Protein AF-L7WH67-F1 (afdb_monomer_lite)

pLDDT: mean 82.99, std 12.84, range [28.19, 93.88]

Foldseek 3Di:
DDDDDDDDFDWDWDADPVVRDIDTHGDPFDWAEEPVVLVVCVVVCPDVPWDDDPQWTCDPNDITHYGYPVNVVVRVVVCCVVVVVVPPPPPVPPVDDLVRLLVLLLVQCDPPHPLVLDPVCVVQQQPWDDPDVVDIDGSVLVSLLQNLQVSLVSPDPDLVSSQVSVCVSVVHHDDPSSSVSSVCNNVVVPVD

Sequence (192 aa):
MILIVNEPKRVFVVIDIGTNKKSEFKCKLKGEITENRAKEIIDSKFDDNAKIKDGKLYFNNKKFKIITNADIDKAVISLIKKEKLGETKTTEVKIPSQNELKRIILSETKEGGKLDYFTEIKGKEYDGIQIKPGVFSTKLGVALYKWGRAAFDIGVNTLEDSYKIFGDFKGRELNQREKEYIKLGFNKELEK

Organism: Nonlabens dokdonensis (strain DSM 17205 / KCTC 12402 / DSW-6) (NCBI:txid592029)

Structure (mmCIF, N/CA/C/O backbone):
data_AF-L7WH67-F1
#
_entry.id   AF-L7WH67-F1
#
loop_
_atom_site.group_PDB
_atom_site.id
_atom_site.type_symbol
_atom_site.label_atom_id
_atom_site.label_alt_id
_atom_site.label_comp_id
_atom_site.label_asym_id
_atom_site.label_entity_id
_atom_site.label_seq_id
_atom_site.pdbx_PDB_ins_code
_atom_site.Cartn_x
_atom_site.Cartn_y
_atom_site.Cartn_z
_atom_site.occupancy
_atom_site.B_iso_or_equiv
_atom_site.auth_seq_id
_atom_site.auth_comp_id
_atom_site.auth_asym_id
_atom_site.auth_atom_id
_atom_site.pdbx_PDB_model_num
ATOM 1 N N . MET A 1 1 ? -7.852 -20.260 54.114 1.00 38.03 1 MET A N 1
ATOM 2 C CA . MET A 1 1 ? -8.757 -20.424 52.955 1.00 38.03 1 MET A CA 1
ATOM 3 C C . MET A 1 1 ? -8.388 -19.369 51.923 1.00 38.03 1 MET A C 1
ATOM 5 O O . MET A 1 1 ? -8.488 -18.193 52.238 1.00 38.03 1 MET A O 1
ATOM 9 N N . ILE A 1 2 ? -7.881 -19.767 50.753 1.00 32.66 2 ILE A N 1
ATOM 10 C CA . ILE A 1 2 ? -7.525 -18.841 49.665 1.00 32.66 2 ILE A CA 1
ATOM 11 C C . ILE A 1 2 ? -8.673 -18.882 48.656 1.00 32.66 2 ILE A C 1
ATOM 13 O O . ILE A 1 2 ? -8.906 -19.910 48.027 1.00 32.66 2 ILE A O 1
ATOM 17 N N . LEU A 1 3 ? -9.419 -17.785 48.546 1.00 28.19 3 LEU A N 1
ATOM 18 C CA . LEU A 1 3 ? -10.473 -17.612 47.548 1.00 28.19 3 LEU A CA 1
ATOM 19 C C . LEU A 1 3 ? -9.844 -17.037 46.277 1.00 28.19 3 LEU A C 1
ATOM 21 O O . LEU A 1 3 ? -9.455 -15.872 46.244 1.00 28.19 3 LEU A O 1
ATOM 25 N N . ILE A 1 4 ? -9.733 -17.860 45.235 1.00 38.75 4 ILE A N 1
ATOM 26 C CA . ILE A 1 4 ? -9.369 -17.394 43.894 1.00 38.75 4 ILE A CA 1
ATOM 27 C C . ILE A 1 4 ? -10.646 -16.861 43.245 1.00 38.75 4 ILE A C 1
ATOM 29 O O . ILE A 1 4 ? -11.501 -17.628 42.805 1.00 38.75 4 ILE A O 1
ATOM 33 N N . VAL A 1 5 ? -10.793 -15.539 43.214 1.00 46.78 5 VAL A N 1
ATOM 34 C CA . VAL A 1 5 ? -11.882 -14.872 42.493 1.00 46.78 5 VAL A CA 1
ATOM 35 C C . VAL A 1 5 ? -11.415 -14.638 41.057 1.00 46.78 5 VAL A C 1
ATOM 37 O O . VAL A 1 5 ? -10.575 -13.779 40.804 1.00 46.78 5 VAL A O 1
ATOM 40 N N . ASN A 1 6 ? -11.934 -15.422 40.110 1.00 55.06 6 ASN A N 1
ATOM 41 C CA . ASN A 1 6 ? -11.680 -15.204 38.687 1.00 55.06 6 ASN A CA 1
ATOM 42 C C . ASN A 1 6 ? -12.554 -14.050 38.184 1.00 55.06 6 ASN A C 1
ATOM 44 O O . ASN A 1 6 ? -13.753 -14.219 37.967 1.00 55.06 6 ASN A O 1
ATOM 48 N N . GLU A 1 7 ? -11.957 -12.878 37.980 1.00 62.19 7 GLU A N 1
ATOM 49 C CA . GLU A 1 7 ? -12.633 -11.789 37.276 1.00 62.19 7 GLU A CA 1
ATOM 50 C C . GLU A 1 7 ? -12.883 -12.168 35.802 1.00 62.19 7 GLU A C 1
ATOM 52 O O . GLU A 1 7 ? -12.024 -12.793 35.165 1.00 62.19 7 GLU A O 1
ATOM 57 N N . PRO A 1 8 ? -14.030 -11.781 35.216 1.00 68.94 8 PRO A N 1
ATOM 58 C CA . PRO A 1 8 ? -14.309 -12.049 33.813 1.00 68.94 8 PRO A CA 1
ATOM 59 C C . PRO A 1 8 ? -13.281 -11.347 32.915 1.00 68.94 8 PRO A C 1
ATOM 61 O O . PRO A 1 8 ? -13.109 -10.122 32.952 1.00 68.94 8 PRO A O 1
ATOM 64 N N . LYS A 1 9 ? -12.602 -12.131 32.068 1.00 75.69 9 LYS A N 1
ATOM 65 C CA . LYS A 1 9 ? -11.701 -11.599 31.040 1.00 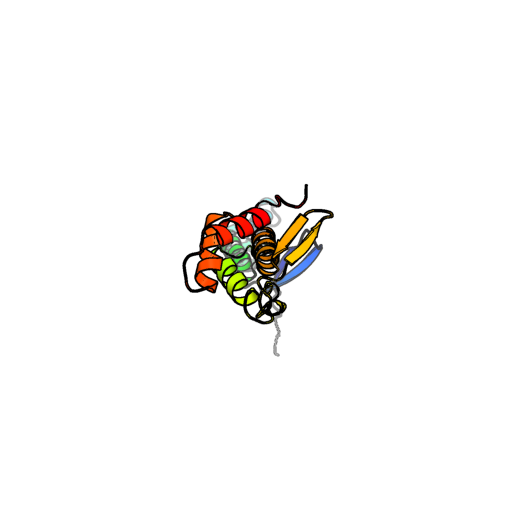75.69 9 LYS A CA 1
ATOM 66 C C . LYS A 1 9 ? -12.521 -10.861 29.986 1.00 75.69 9 LYS A C 1
ATOM 68 O O . LYS A 1 9 ? -13.478 -11.400 29.441 1.00 75.69 9 LYS A O 1
ATOM 73 N N . ARG A 1 10 ? -12.114 -9.631 29.678 1.00 77.88 10 ARG A N 1
ATOM 74 C CA . ARG A 1 10 ? -12.716 -8.806 28.627 1.00 77.88 10 ARG A CA 1
ATOM 75 C C . ARG A 1 10 ? -11.766 -8.685 27.450 1.00 77.88 10 ARG A C 1
ATOM 77 O O . ARG A 1 10 ? -10.587 -8.367 27.623 1.00 77.88 10 ARG A O 1
ATOM 84 N N . VAL A 1 11 ? -12.302 -8.892 26.258 1.00 86.81 11 VAL A N 1
ATOM 85 C CA . VAL A 1 11 ? -11.577 -8.769 24.995 1.00 86.81 11 VAL A CA 1
ATOM 86 C C . VAL A 1 11 ? -12.382 -7.924 24.017 1.00 86.81 11 VAL A C 1
ATOM 88 O O . VAL A 1 11 ? -13.609 -7.889 24.076 1.00 86.81 11 VAL A O 1
ATOM 91 N N . PHE A 1 12 ? -11.683 -7.225 23.133 1.00 85.25 12 PHE A N 1
ATOM 92 C CA . PHE A 1 12 ? -12.259 -6.721 21.899 1.00 85.25 12 PHE A CA 1
ATOM 93 C C . PHE A 1 12 ? -12.203 -7.841 20.872 1.00 85.25 12 PHE A C 1
ATOM 95 O O . PHE A 1 12 ? -11.124 -8.364 20.594 1.00 85.25 12 PHE A O 1
ATOM 102 N N . VAL A 1 13 ? -13.356 -8.196 20.320 1.00 84.88 13 VAL A N 1
ATOM 103 C CA . VAL A 1 13 ? -13.438 -9.121 19.193 1.00 84.88 13 VAL A CA 1
ATOM 104 C C . VAL A 1 13 ? -13.511 -8.293 17.924 1.00 84.88 13 VAL A C 1
ATOM 106 O O . VAL A 1 13 ? -14.433 -7.501 17.746 1.00 84.88 13 VAL A O 1
ATOM 109 N N . VAL A 1 14 ? -12.525 -8.473 17.056 1.00 83.38 14 VAL A N 1
ATOM 110 C CA . VAL A 1 14 ? -12.487 -7.868 15.728 1.00 83.38 14 VAL A CA 1
ATOM 111 C C . VAL A 1 14 ? -12.795 -8.959 14.719 1.00 83.38 14 VAL A C 1
ATOM 113 O O . VAL A 1 14 ? -12.221 -10.047 14.780 1.00 83.38 14 VAL A O 1
ATOM 116 N N . ILE A 1 15 ? -13.716 -8.664 13.808 1.00 78.50 15 ILE A N 1
ATOM 117 C CA . ILE A 1 15 ? -14.107 -9.561 12.726 1.00 78.50 15 ILE A CA 1
ATOM 118 C C . ILE A 1 15 ? -13.697 -8.893 11.421 1.00 78.50 15 ILE A C 1
ATOM 120 O O . ILE A 1 15 ? -14.163 -7.798 11.110 1.00 78.50 15 ILE A O 1
ATOM 124 N N . ASP A 1 16 ? -12.823 -9.552 10.671 1.00 74.88 16 ASP A N 1
ATOM 125 C CA . ASP A 1 16 ? -12.558 -9.189 9.285 1.00 74.88 16 ASP A CA 1
ATOM 126 C C . ASP A 1 16 ? -13.749 -9.651 8.441 1.00 74.88 16 ASP A C 1
ATOM 128 O O . ASP A 1 16 ? -14.010 -10.847 8.334 1.00 74.88 16 ASP A O 1
ATOM 132 N N . ILE A 1 17 ? -14.489 -8.709 7.859 1.00 73.38 17 ILE A N 1
ATOM 133 C CA . ILE A 1 17 ? -15.699 -9.002 7.080 1.00 73.38 17 ILE A CA 1
ATOM 134 C C . ILE A 1 17 ? -15.361 -9.751 5.781 1.00 73.38 17 ILE A C 1
ATOM 136 O 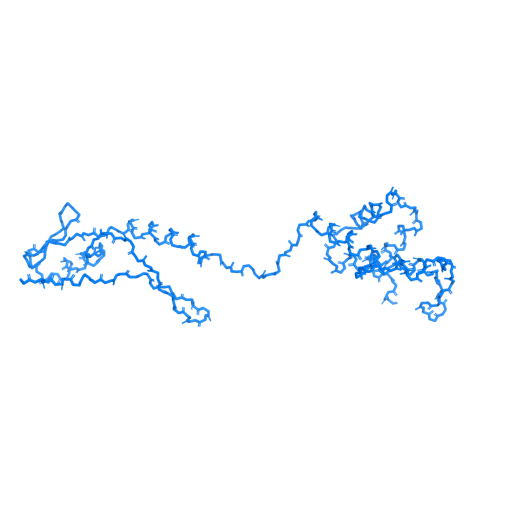O . ILE A 1 17 ? -16.140 -10.595 5.346 1.00 73.38 17 ILE A O 1
ATOM 140 N N . GLY A 1 18 ? -14.202 -9.481 5.171 1.00 73.50 18 GLY A N 1
ATOM 141 C CA . GLY A 1 18 ? -13.801 -10.092 3.903 1.00 73.50 18 GLY A CA 1
ATOM 142 C C . GLY A 1 18 ? -13.346 -11.541 4.059 1.00 73.50 18 GLY A C 1
ATOM 143 O O . GLY A 1 18 ? -13.598 -12.366 3.185 1.00 73.50 18 GLY A O 1
ATOM 144 N N . THR A 1 19 ? -12.697 -11.869 5.179 1.00 79.44 19 THR A N 1
ATOM 145 C CA . THR A 1 19 ? -12.175 -13.225 5.435 1.00 79.44 19 THR A CA 1
ATOM 146 C C . THR A 1 19 ? -12.956 -14.007 6.490 1.00 79.44 19 THR A C 1
ATOM 148 O O . THR A 1 19 ? -12.684 -15.188 6.706 1.00 79.44 19 THR A O 1
ATOM 151 N N . ASN A 1 20 ? -13.905 -13.358 7.170 1.00 75.62 20 ASN A N 1
ATOM 152 C CA . ASN A 1 20 ? -14.629 -13.852 8.345 1.00 75.62 20 ASN A CA 1
ATOM 153 C C . ASN A 1 20 ? -13.712 -14.312 9.501 1.00 75.62 20 ASN A C 1
ATOM 155 O O . ASN A 1 20 ? -14.127 -15.054 10.398 1.00 75.62 20 ASN A O 1
ATOM 159 N N . LYS A 1 21 ? -12.439 -13.894 9.490 1.00 77.56 21 LYS A N 1
ATOM 160 C CA . LYS A 1 21 ? -11.481 -14.221 10.547 1.00 77.56 21 LYS A CA 1
ATOM 161 C C . LYS A 1 21 ? -11.757 -13.378 11.782 1.00 77.56 21 LYS A C 1
ATOM 163 O O . LYS A 1 21 ? -11.983 -12.172 11.700 1.00 77.56 21 LYS A O 1
ATOM 168 N N . LYS A 1 22 ? -11.686 -14.028 12.942 1.00 84.31 22 LYS A N 1
ATOM 169 C CA . LYS A 1 22 ? -11.853 -13.397 14.251 1.00 84.31 22 LYS A CA 1
ATOM 170 C C . LYS A 1 22 ? -10.495 -13.208 14.905 1.00 84.31 22 LYS A C 1
ATOM 172 O O . LYS A 1 22 ? -9.645 -14.091 14.848 1.00 84.31 22 LYS A O 1
ATOM 177 N N . SER A 1 23 ? -10.295 -12.054 15.519 1.00 86.31 23 SER A N 1
ATOM 178 C CA . SER A 1 23 ? -9.115 -11.743 16.321 1.00 86.31 23 SER A CA 1
ATOM 179 C C . SER A 1 23 ? -9.553 -11.168 17.656 1.00 86.31 23 SER A C 1
ATOM 181 O O . SER A 1 23 ? -10.486 -10.367 17.723 1.00 86.31 23 SER A O 1
ATOM 183 N N . GLU A 1 24 ? -8.883 -11.591 18.720 1.00 88.81 24 GLU A N 1
ATOM 184 C CA . GLU A 1 24 ? -9.178 -11.155 20.079 1.00 88.81 24 GLU A CA 1
ATOM 185 C C . GLU A 1 24 ? -8.052 -10.276 20.604 1.00 88.81 24 GLU A C 1
ATOM 187 O O . GLU A 1 24 ? -6.885 -10.668 20.626 1.00 88.81 24 GLU A O 1
ATOM 192 N N . PHE A 1 25 ? -8.410 -9.088 21.079 1.00 87.12 25 PHE A N 1
ATOM 193 C CA . PHE A 1 25 ? -7.470 -8.145 21.662 1.00 87.12 25 PHE A CA 1
ATOM 194 C C . PHE A 1 25 ? -7.813 -7.884 23.120 1.00 87.12 25 PHE A C 1
ATOM 196 O O . PHE A 1 25 ? -8.970 -7.703 23.492 1.00 87.12 25 PHE A O 1
ATOM 203 N N . LYS A 1 26 ? -6.794 -7.826 23.978 1.00 88.06 26 LYS A N 1
ATOM 204 C CA . LYS A 1 26 ? -6.988 -7.594 25.414 1.00 88.06 26 LYS A CA 1
ATOM 205 C C . LYS A 1 26 ? -7.640 -6.229 25.667 1.00 88.06 26 LYS A C 1
ATOM 207 O O . LYS A 1 26 ? -7.066 -5.196 25.321 1.00 88.06 26 LYS A O 1
ATOM 212 N N . CYS A 1 27 ? -8.786 -6.211 26.349 1.00 85.81 27 CYS A N 1
ATOM 213 C CA . CYS A 1 27 ? -9.433 -4.972 26.773 1.00 85.81 27 CYS A CA 1
ATOM 214 C C . CYS A 1 27 ? -8.825 -4.480 28.095 1.00 85.81 27 CYS A C 1
ATOM 216 O O . CYS A 1 27 ? -8.733 -5.226 29.070 1.00 85.81 27 CYS A O 1
ATOM 218 N N . LYS A 1 28 ? -8.387 -3.215 28.128 1.00 85.88 28 LYS A N 1
ATOM 219 C CA . LYS A 1 28 ? -7.801 -2.572 29.322 1.00 85.88 28 LYS A CA 1
ATOM 220 C C . LYS A 1 28 ? -8.784 -1.651 30.063 1.00 85.88 28 LYS A C 1
ATOM 222 O O . LYS A 1 28 ? -8.388 -1.008 31.034 1.00 85.88 28 LYS A O 1
ATOM 227 N N . LEU A 1 29 ? -10.035 -1.557 29.605 1.00 86.75 29 LEU A N 1
ATOM 228 C CA . LEU A 1 29 ? -11.044 -0.683 30.206 1.00 86.75 29 LEU A CA 1
ATOM 229 C C . LEU A 1 29 ? -11.414 -1.160 31.614 1.00 86.75 29 LEU A C 1
ATOM 231 O O . LEU A 1 29 ? -11.626 -2.349 31.848 1.00 86.75 29 LEU A O 1
ATOM 235 N N . LYS A 1 30 ? -11.508 -0.212 32.551 1.00 84.44 30 LYS A N 1
ATOM 236 C CA . LYS A 1 30 ? -11.840 -0.471 33.956 1.00 84.44 30 LYS A CA 1
ATOM 237 C C . LYS A 1 30 ? -13.292 -0.089 34.242 1.00 84.44 30 LYS A C 1
ATOM 239 O O . LYS A 1 30 ? -13.616 1.088 34.349 1.00 84.44 30 LYS A O 1
ATOM 244 N N . GLY A 1 31 ? -14.129 -1.090 34.456 1.00 83.88 31 GLY A N 1
ATOM 245 C CA . GLY A 1 31 ? -15.533 -0.969 34.868 1.00 83.88 31 GLY A CA 1
ATOM 246 C C . GLY A 1 31 ? -16.180 -2.346 34.879 1.00 83.88 31 GLY A C 1
ATOM 247 O O . GLY A 1 31 ? -15.469 -3.328 34.717 1.00 83.88 31 GLY A O 1
ATOM 248 N N . GLU A 1 32 ? -17.481 -2.453 35.061 1.00 86.38 32 GLU A N 1
ATOM 249 C CA . GLU A 1 32 ? -18.185 -3.744 35.146 1.00 86.38 32 GLU A CA 1
ATOM 250 C C . GLU A 1 32 ? -19.302 -3.847 34.111 1.00 86.38 32 GLU A C 1
ATOM 252 O O . GLU A 1 32 ? -19.627 -4.939 33.658 1.00 86.38 32 GLU A O 1
ATOM 257 N N . ILE A 1 33 ? -19.841 -2.705 33.688 1.00 87.62 33 ILE A N 1
ATOM 258 C CA . ILE A 1 33 ? -20.961 -2.620 32.758 1.00 87.62 33 ILE A CA 1
ATOM 259 C C . ILE A 1 33 ? -20.756 -1.460 31.785 1.00 87.62 33 ILE A C 1
ATOM 261 O O . ILE A 1 33 ? -20.164 -0.444 32.146 1.00 87.62 33 ILE A O 1
ATOM 265 N N . THR A 1 34 ? -21.215 -1.601 30.544 1.00 90.19 34 THR A N 1
ATOM 266 C CA . THR A 1 34 ? -21.192 -0.504 29.567 1.00 90.19 34 THR A CA 1
ATOM 267 C C . THR A 1 34 ? -22.323 0.480 29.839 1.00 90.19 34 THR A C 1
ATOM 269 O O . THR A 1 34 ? -23.374 0.112 30.362 1.00 90.19 34 THR A O 1
ATOM 272 N N . GLU A 1 35 ? -22.123 1.739 29.464 1.00 90.38 35 GLU A N 1
ATOM 273 C CA . GLU A 1 35 ? -23.131 2.789 29.620 1.00 90.38 35 GLU A CA 1
ATOM 274 C C . GLU A 1 35 ? -24.459 2.433 28.942 1.00 90.38 35 GLU A C 1
ATOM 276 O O . GLU A 1 35 ? -25.515 2.570 29.556 1.00 90.38 35 GLU A O 1
ATOM 281 N N . ASN A 1 36 ? -24.410 1.896 27.720 1.00 90.12 36 ASN A N 1
ATOM 282 C CA . ASN A 1 36 ? -25.611 1.468 26.999 1.00 90.12 36 ASN A CA 1
ATOM 283 C C . ASN A 1 36 ? -26.359 0.353 27.736 1.00 90.12 36 ASN A C 1
ATOM 285 O O . ASN A 1 36 ? -27.577 0.420 27.860 1.00 90.12 36 ASN A O 1
ATOM 289 N N . ARG A 1 37 ? -25.640 -0.634 28.289 1.00 89.88 37 ARG A N 1
ATOM 290 C CA . ARG A 1 37 ? -26.277 -1.711 29.054 1.00 89.88 37 ARG A CA 1
ATOM 291 C C . ARG A 1 37 ? -26.869 -1.199 30.367 1.00 89.88 37 ARG A C 1
ATOM 293 O O . ARG A 1 37 ? -27.925 -1.662 30.777 1.00 89.88 37 ARG A O 1
ATOM 300 N N . ALA A 1 38 ? -26.212 -0.244 31.026 1.00 90.44 38 ALA A N 1
ATOM 301 C CA . ALA A 1 38 ? -26.745 0.377 32.235 1.00 90.44 38 ALA A CA 1
ATOM 302 C C . ALA A 1 38 ? -28.034 1.170 31.959 1.00 90.44 38 ALA A C 1
ATOM 304 O O . ALA A 1 38 ? -28.967 1.089 32.754 1.00 90.44 38 ALA A O 1
ATOM 305 N N . LYS A 1 39 ? -28.098 1.888 30.829 1.00 91.69 39 LYS A N 1
ATOM 306 C CA . LYS A 1 39 ? -29.309 2.583 30.361 1.00 91.69 39 LYS A CA 1
ATOM 307 C C . LYS A 1 39 ? -30.435 1.597 30.048 1.00 91.69 39 LYS A C 1
ATOM 309 O O . LYS A 1 39 ? -31.514 1.729 30.606 1.00 91.69 39 LYS A O 1
ATOM 314 N N . GLU A 1 40 ? -30.140 0.541 29.289 1.00 90.75 40 GLU A N 1
ATOM 315 C CA . GLU A 1 40 ? -31.108 -0.513 28.952 1.00 90.75 40 GLU A CA 1
ATOM 316 C C . GLU A 1 40 ? -31.745 -1.149 30.199 1.00 90.75 40 GLU A C 1
ATOM 318 O O . GLU A 1 40 ? -32.945 -1.410 30.216 1.00 90.75 40 GLU A O 1
ATOM 323 N N . ILE A 1 41 ? -30.962 -1.376 31.262 1.00 90.44 41 ILE A N 1
ATOM 324 C CA . ILE A 1 41 ? -31.467 -1.935 32.525 1.00 90.44 41 ILE A CA 1
ATOM 325 C C . ILE A 1 41 ? -32.481 -1.001 33.198 1.00 90.44 41 ILE A C 1
ATOM 327 O O . ILE A 1 41 ? -33.483 -1.486 33.725 1.00 90.44 41 ILE A O 1
ATOM 331 N N . ILE A 1 42 ? -32.227 0.311 33.187 1.00 91.31 42 ILE A N 1
ATOM 332 C CA . ILE A 1 42 ? -33.152 1.310 33.741 1.00 91.31 42 ILE A CA 1
ATOM 333 C C . ILE A 1 42 ? -34.410 1.401 32.881 1.00 91.31 42 ILE A C 1
ATOM 335 O O . ILE A 1 42 ? -35.517 1.338 33.413 1.00 91.31 42 ILE A O 1
ATOM 339 N N . ASP A 1 43 ? -34.245 1.493 31.562 1.00 92.62 43 ASP A N 1
ATOM 340 C CA . ASP A 1 43 ? -35.353 1.657 30.619 1.00 92.62 43 ASP A CA 1
ATOM 341 C C . ASP A 1 43 ? -36.292 0.441 30.629 1.00 92.62 43 ASP A C 1
ATOM 343 O O . ASP A 1 43 ? -37.512 0.585 30.551 1.00 92.62 43 ASP A O 1
ATOM 347 N N . SER A 1 44 ? -35.730 -0.759 30.802 1.00 90.50 44 SER A N 1
ATOM 348 C CA . SER A 1 44 ? -36.482 -2.017 30.881 1.00 90.50 44 SER A CA 1
ATOM 349 C C . SER A 1 44 ? -37.155 -2.251 32.238 1.00 90.50 44 SER A C 1
ATOM 351 O O . SER A 1 44 ? -37.895 -3.223 32.377 1.00 90.50 44 SER A O 1
ATOM 353 N N . LYS A 1 45 ? -36.897 -1.399 33.243 1.00 89.31 45 LYS A N 1
ATOM 354 C CA . LYS A 1 45 ? -37.467 -1.489 34.600 1.00 89.31 45 LYS A CA 1
ATOM 355 C C . LYS A 1 45 ? -37.331 -2.876 35.241 1.00 89.31 45 LYS A C 1
ATOM 357 O O . LYS A 1 45 ? -38.247 -3.370 35.888 1.00 89.31 45 LYS A O 1
ATOM 362 N N . PHE A 1 46 ? -36.172 -3.518 35.081 1.00 86.38 46 PHE A N 1
ATOM 363 C CA . PHE A 1 46 ? -35.914 -4.812 35.733 1.00 86.38 46 PHE A CA 1
ATOM 364 C C . PHE A 1 46 ? -35.846 -4.713 37.268 1.00 86.38 46 PHE A C 1
ATOM 366 O O . PHE A 1 46 ? -35.979 -5.721 37.956 1.00 86.38 46 PHE A O 1
ATOM 373 N N . ASP A 1 47 ? -35.595 -3.514 37.794 1.00 87.06 47 ASP A N 1
ATOM 374 C CA . ASP A 1 47 ? -35.624 -3.166 39.214 1.00 87.06 47 ASP A CA 1
ATOM 375 C C . ASP A 1 47 ? -36.122 -1.721 39.318 1.00 87.06 47 ASP A C 1
ATOM 377 O O . ASP A 1 47 ? -35.512 -0.814 38.749 1.00 87.06 47 ASP A O 1
ATOM 381 N N . ASP A 1 48 ? -37.219 -1.502 40.042 1.00 87.69 48 ASP A N 1
ATOM 382 C CA . ASP A 1 48 ? -37.831 -0.178 40.212 1.00 87.69 48 ASP A CA 1
ATOM 383 C C . ASP A 1 48 ? -36.905 0.820 40.926 1.00 87.69 48 ASP A C 1
ATOM 385 O O . ASP A 1 48 ? -37.060 2.034 40.796 1.00 87.69 48 ASP A O 1
ATOM 389 N N . ASN A 1 49 ? -35.912 0.320 41.667 1.00 89.50 49 ASN A N 1
ATOM 390 C CA . ASN A 1 49 ? -34.925 1.140 42.364 1.00 89.50 49 ASN A CA 1
ATOM 391 C C . ASN A 1 49 ? -33.648 1.368 41.544 1.00 89.50 49 ASN A C 1
ATOM 393 O O . ASN A 1 49 ? -32.700 1.995 42.044 1.00 89.50 49 ASN A O 1
ATOM 397 N N . ALA A 1 50 ? -33.596 0.861 40.307 1.00 91.44 50 ALA A N 1
ATOM 398 C CA . ALA A 1 50 ? -32.431 1.001 39.455 1.00 91.44 50 ALA A CA 1
ATOM 399 C C . ALA A 1 50 ? -32.168 2.473 39.123 1.00 91.44 50 ALA A C 1
ATOM 401 O O . ALA A 1 50 ? -33.044 3.198 38.656 1.00 91.44 50 ALA A O 1
ATOM 402 N N . LYS A 1 51 ? -30.933 2.930 39.344 1.00 93.56 51 LYS A N 1
ATOM 403 C CA . LYS A 1 51 ? -30.540 4.310 39.024 1.00 93.56 51 LYS A CA 1
ATOM 404 C C . LYS A 1 51 ? -29.074 4.433 38.659 1.00 93.56 51 LYS A C 1
ATOM 406 O O . LYS A 1 51 ? -28.222 3.730 39.201 1.00 93.56 51 LYS A O 1
ATOM 411 N N . ILE A 1 52 ? -28.773 5.383 37.781 1.00 92.94 52 ILE A N 1
ATOM 412 C CA . ILE A 1 52 ? -27.406 5.802 37.480 1.00 92.94 52 ILE A CA 1
ATOM 413 C C . ILE A 1 52 ? -27.111 7.061 38.291 1.00 92.94 52 ILE A C 1
ATOM 415 O O . ILE A 1 52 ? -27.826 8.055 38.189 1.00 92.94 52 ILE A O 1
ATOM 419 N N . LYS A 1 53 ? -26.054 7.024 39.103 1.00 92.50 53 LYS A N 1
ATOM 420 C CA . LYS A 1 53 ? -25.561 8.193 39.842 1.00 92.50 53 LYS A CA 1
ATOM 421 C C . LYS A 1 53 ? -24.037 8.153 39.917 1.00 92.50 53 LYS A C 1
ATOM 423 O O . LYS A 1 53 ? -23.467 7.096 40.179 1.00 92.50 53 LYS A O 1
ATOM 428 N N . ASP A 1 54 ? -23.387 9.288 39.663 1.00 89.25 54 ASP A N 1
ATOM 429 C CA . ASP A 1 54 ? -21.926 9.459 39.742 1.00 89.25 54 ASP A CA 1
ATOM 430 C C . ASP A 1 54 ? -21.133 8.400 38.941 1.00 89.25 54 ASP A C 1
ATOM 432 O O . ASP A 1 54 ? -20.139 7.843 39.413 1.00 89.25 54 ASP A O 1
ATOM 436 N N . GLY A 1 55 ? -21.610 8.059 37.736 1.00 88.31 55 GLY A N 1
ATOM 437 C CA . GLY A 1 55 ? -20.974 7.057 36.867 1.00 88.31 55 GLY A CA 1
ATOM 438 C C . GLY A 1 55 ? -21.079 5.610 37.372 1.00 88.31 55 GLY A C 1
ATOM 439 O O . GLY A 1 55 ? -20.296 4.748 36.963 1.00 88.31 55 GLY A O 1
ATOM 440 N N . LYS A 1 56 ? -22.022 5.323 38.276 1.00 92.38 56 LYS A N 1
ATOM 441 C CA . LYS A 1 56 ? -22.302 3.979 38.795 1.00 92.38 56 LYS A CA 1
ATOM 442 C C . LYS A 1 56 ? -23.762 3.613 38.576 1.00 92.38 56 LYS A C 1
ATOM 444 O O . LYS A 1 56 ? -24.645 4.442 38.787 1.00 92.38 56 LYS A O 1
ATOM 449 N N . LEU A 1 57 ? -24.004 2.361 38.199 1.00 92.62 57 LEU A N 1
ATOM 450 C CA . LEU A 1 57 ? -25.335 1.767 38.175 1.00 92.62 57 LEU A CA 1
ATOM 451 C C . LEU A 1 57 ? -25.613 1.137 39.539 1.00 92.62 57 LEU A C 1
ATOM 453 O O . LEU A 1 57 ? -24.839 0.308 40.015 1.00 92.62 57 LEU A O 1
ATOM 457 N N . TYR A 1 58 ? -26.725 1.519 40.148 1.00 92.94 58 TYR A N 1
ATOM 458 C CA . TYR A 1 58 ? -27.296 0.865 41.314 1.00 92.94 58 TYR A CA 1
ATOM 459 C C . TYR A 1 58 ? -28.393 -0.053 40.794 1.00 92.94 58 TYR A C 1
ATOM 461 O O . TYR A 1 58 ? -29.339 0.440 40.192 1.00 92.94 58 TYR A O 1
ATOM 469 N N . PHE A 1 59 ? -28.231 -1.362 40.959 1.00 91.69 59 PHE A N 1
ATOM 470 C CA . PHE A 1 59 ? -29.165 -2.365 40.450 1.00 91.69 59 PHE A CA 1
ATOM 471 C C . PHE A 1 59 ? -29.125 -3.602 41.345 1.00 91.69 59 PHE A C 1
ATOM 473 O O . PHE A 1 59 ? -28.038 -4.104 41.644 1.00 91.69 59 PHE A O 1
ATOM 480 N N . ASN A 1 60 ? -30.289 -4.086 41.780 1.00 89.38 60 ASN A N 1
ATOM 481 C CA . ASN A 1 60 ? -30.448 -5.266 42.628 1.00 89.38 60 ASN A CA 1
ATOM 482 C C . ASN A 1 60 ? -29.552 -5.227 43.884 1.00 89.38 60 ASN A C 1
ATOM 484 O O . ASN A 1 60 ? -28.761 -6.137 44.146 1.00 89.38 60 ASN A O 1
ATOM 488 N N . ASN A 1 61 ? -29.595 -4.103 44.611 1.00 87.62 61 ASN A N 1
ATOM 489 C CA . ASN A 1 61 ? -28.753 -3.809 45.782 1.00 87.62 61 ASN A CA 1
ATOM 490 C C . ASN A 1 61 ? -27.228 -3.877 45.547 1.00 87.62 61 ASN A C 1
ATOM 492 O O . ASN A 1 61 ? -26.446 -3.834 46.498 1.00 87.62 61 ASN A O 1
ATOM 496 N N . LYS A 1 62 ? -26.778 -3.933 44.289 1.00 89.50 62 LYS A N 1
ATOM 497 C CA . LYS A 1 62 ? -25.365 -3.912 43.899 1.00 89.50 62 LYS A CA 1
ATOM 498 C C . LYS A 1 62 ? -25.012 -2.601 43.210 1.00 89.50 62 LYS A C 1
ATOM 500 O O . LYS A 1 62 ? -25.868 -1.901 42.672 1.00 89.50 62 LYS A O 1
ATOM 505 N N . LYS A 1 63 ? -23.724 -2.259 43.256 1.00 92.69 63 LYS A N 1
ATOM 506 C CA . LYS A 1 63 ? -23.157 -1.078 42.598 1.00 92.69 63 LYS A CA 1
ATOM 507 C C . LYS A 1 63 ? -22.202 -1.556 41.518 1.00 92.69 63 LYS A C 1
ATOM 509 O O . LYS A 1 63 ? -21.253 -2.257 41.846 1.00 92.69 63 LYS A O 1
ATOM 514 N N . PHE A 1 64 ? -22.435 -1.140 40.281 1.00 90.19 64 PHE A N 1
ATOM 515 C CA . PHE A 1 64 ? -21.594 -1.473 39.139 1.00 90.19 64 PHE A CA 1
ATOM 516 C C . PHE A 1 64 ? -20.924 -0.216 38.602 1.00 90.19 64 PHE A C 1
ATOM 518 O O . PHE A 1 64 ? -21.584 0.798 38.357 1.00 90.19 64 PHE A O 1
ATOM 525 N N . LYS A 1 65 ? -19.609 -0.267 38.397 1.00 92.31 65 LYS A N 1
ATOM 526 C CA . LYS A 1 65 ? -18.877 0.831 37.761 1.00 92.31 65 LYS A CA 1
ATOM 527 C C . LYS A 1 65 ? -19.173 0.864 36.260 1.00 92.31 65 LYS A C 1
ATOM 529 O O . LYS A 1 65 ? -18.920 -0.119 35.562 1.00 92.31 65 LYS A O 1
ATOM 534 N N . ILE A 1 66 ? -19.651 1.999 35.755 1.00 91.69 66 ILE A N 1
ATOM 535 C CA . ILE A 1 66 ? -19.968 2.159 34.334 1.00 91.69 66 ILE A CA 1
ATOM 536 C C . ILE A 1 66 ? -18.693 2.471 33.546 1.00 91.69 66 ILE A C 1
ATOM 538 O O . ILE A 1 66 ? -17.863 3.279 33.963 1.00 91.69 66 ILE A O 1
ATOM 542 N N . ILE A 1 67 ? -18.547 1.815 32.400 1.00 91.06 67 ILE A N 1
ATOM 543 C CA . ILE A 1 67 ? -17.597 2.164 31.348 1.00 91.06 67 ILE A CA 1
ATOM 544 C C . ILE A 1 67 ? -18.330 3.106 30.396 1.00 91.06 67 ILE A C 1
ATOM 546 O O . ILE A 1 67 ? -19.321 2.700 29.782 1.00 91.06 67 ILE A O 1
ATOM 550 N N . THR A 1 68 ? -17.870 4.352 30.303 1.00 92.50 68 THR A N 1
ATOM 551 C CA . THR A 1 68 ? -18.510 5.360 29.448 1.00 92.50 68 THR A CA 1
ATOM 552 C C . THR A 1 68 ? -18.325 5.019 27.974 1.00 92.50 68 THR A C 1
ATOM 554 O O . THR A 1 68 ? -17.304 4.441 27.589 1.00 92.50 68 THR A O 1
ATOM 557 N N . ASN A 1 69 ? -19.284 5.408 27.133 1.00 89.69 69 ASN A N 1
ATOM 558 C CA . ASN A 1 69 ? -19.155 5.226 25.686 1.00 89.69 69 ASN A CA 1
ATOM 559 C C . ASN A 1 69 ? -17.924 5.967 25.138 1.00 89.69 69 ASN A C 1
ATOM 561 O O . ASN A 1 69 ? -17.181 5.412 24.338 1.00 89.69 69 ASN A O 1
ATOM 565 N N . ALA A 1 70 ? -17.621 7.156 25.668 1.00 90.19 70 ALA A N 1
ATOM 566 C CA . ALA A 1 70 ? -16.432 7.916 25.286 1.00 90.19 70 ALA A CA 1
ATOM 567 C C . ALA A 1 70 ? -15.112 7.174 25.579 1.00 90.19 70 ALA A C 1
ATOM 569 O O . ALA A 1 70 ? -14.159 7.268 24.802 1.00 90.19 70 ALA A O 1
ATOM 570 N N . ASP A 1 71 ? -15.029 6.432 26.688 1.00 90.38 71 ASP A N 1
ATOM 571 C CA . ASP A 1 71 ? -13.851 5.614 27.000 1.00 90.38 71 ASP A CA 1
ATOM 572 C C . ASP A 1 71 ? -13.755 4.389 26.084 1.00 90.38 71 ASP A C 1
ATOM 574 O O . ASP A 1 71 ? -12.653 4.010 25.677 1.00 90.38 71 ASP A O 1
ATOM 578 N N . ILE A 1 72 ? -14.900 3.791 25.734 1.00 87.44 72 ILE A N 1
ATOM 579 C CA . ILE A 1 72 ? -14.977 2.701 24.755 1.00 87.44 72 ILE A CA 1
ATOM 580 C C . ILE A 1 72 ? -14.474 3.196 23.398 1.00 87.44 72 ILE A C 1
ATOM 582 O O . ILE A 1 72 ? -13.552 2.593 22.852 1.00 87.44 72 ILE A O 1
ATOM 586 N N . ASP A 1 73 ? -14.985 4.323 22.904 1.00 88.19 73 ASP A N 1
ATOM 587 C CA . ASP A 1 73 ? -14.602 4.901 21.613 1.00 88.19 73 ASP A CA 1
ATOM 588 C C . ASP A 1 73 ? -13.105 5.208 21.554 1.00 88.19 73 ASP A C 1
ATOM 590 O O . ASP A 1 73 ? -12.412 4.822 20.610 1.00 88.19 73 ASP A O 1
ATOM 594 N N . LYS A 1 74 ? -12.558 5.830 22.606 1.00 90.69 74 LYS A N 1
ATOM 595 C CA . LYS A 1 74 ? -11.113 6.086 22.710 1.00 90.69 74 LYS A CA 1
ATOM 596 C C . LYS A 1 74 ? -10.299 4.795 22.675 1.00 90.69 74 LYS A C 1
ATOM 598 O O . LYS A 1 74 ? -9.258 4.748 22.015 1.00 90.69 74 LYS A O 1
ATOM 603 N N . ALA A 1 75 ? -10.743 3.751 23.375 1.00 89.00 75 ALA A N 1
ATOM 604 C CA . ALA A 1 75 ? -10.050 2.467 23.392 1.00 89.00 75 ALA A CA 1
ATOM 605 C C . ALA A 1 75 ? -10.123 1.752 22.037 1.00 89.00 75 ALA A C 1
ATOM 607 O O . ALA A 1 75 ? -9.119 1.190 21.605 1.00 89.00 75 ALA A O 1
ATOM 608 N N . VAL A 1 76 ? -11.264 1.825 21.349 1.00 86.06 76 VAL A N 1
ATOM 609 C CA . VAL A 1 76 ? -11.452 1.270 20.003 1.00 86.06 76 VAL A CA 1
ATOM 610 C C . VAL A 1 76 ? -10.582 2.010 18.987 1.00 86.06 76 VAL A C 1
ATOM 612 O O . VAL A 1 76 ? -9.832 1.367 18.261 1.00 86.06 76 VAL A O 1
ATOM 615 N N . ILE A 1 77 ? -10.578 3.347 18.976 1.00 86.19 77 ILE A N 1
ATOM 616 C CA . ILE A 1 77 ? -9.710 4.141 18.086 1.00 86.19 77 ILE A CA 1
ATOM 617 C C . ILE A 1 77 ? -8.230 3.832 18.347 1.00 86.19 77 ILE A C 1
ATOM 619 O O . ILE A 1 77 ? -7.444 3.688 17.410 1.00 86.19 77 ILE A O 1
ATOM 623 N N . SER A 1 78 ? -7.838 3.712 19.617 1.00 88.62 78 SER A N 1
ATOM 624 C CA . SER A 1 78 ? -6.475 3.332 19.996 1.00 88.62 78 SER A CA 1
ATOM 625 C C . SER A 1 78 ? -6.115 1.930 19.498 1.00 88.62 78 SER A C 1
ATOM 627 O O . SER A 1 78 ? -5.030 1.737 18.952 1.00 88.62 78 SER A O 1
ATOM 629 N N . LEU A 1 79 ? -7.040 0.969 19.608 1.00 87.12 79 LEU A N 1
ATOM 630 C CA . LEU A 1 79 ? -6.871 -0.382 19.076 1.00 87.12 79 LEU A CA 1
ATOM 631 C C . LEU A 1 79 ? -6.703 -0.364 17.553 1.00 87.12 79 LEU A C 1
ATOM 633 O O . LEU A 1 79 ? -5.749 -0.947 17.050 1.00 87.12 79 LEU A O 1
ATOM 637 N N . ILE A 1 80 ? -7.570 0.353 16.834 1.00 83.69 80 ILE A N 1
ATOM 638 C CA . ILE A 1 80 ? -7.511 0.489 15.373 1.00 83.69 80 ILE A CA 1
ATOM 639 C C . ILE A 1 80 ? -6.154 1.040 14.931 1.00 83.69 80 ILE A C 1
ATOM 641 O O . ILE A 1 80 ? -5.555 0.501 14.004 1.00 83.69 80 ILE A O 1
ATOM 645 N N . LYS A 1 81 ? -5.642 2.077 15.605 1.00 86.06 81 LYS A N 1
ATOM 646 C CA . LYS A 1 81 ? -4.332 2.669 15.292 1.00 86.06 81 LYS A CA 1
ATOM 647 C C . LYS A 1 81 ? -3.174 1.730 15.627 1.00 86.06 81 LYS A C 1
ATOM 649 O O . LYS A 1 81 ? -2.247 1.599 14.837 1.00 86.06 81 LYS A O 1
ATOM 654 N N . LYS A 1 82 ? -3.216 1.087 16.796 1.00 87.81 82 LYS A N 1
ATOM 655 C CA . LYS A 1 82 ? -2.14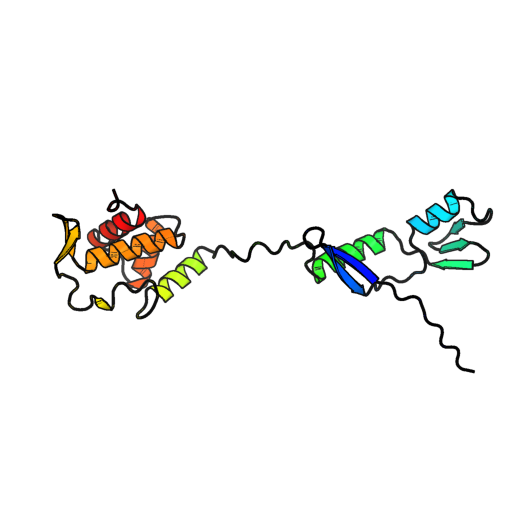6 0.206 17.283 1.00 87.81 82 LYS A CA 1
ATOM 656 C C . LYS A 1 82 ? -2.014 -1.062 16.445 1.00 87.81 82 LYS A C 1
ATOM 658 O O . LYS A 1 82 ? -0.903 -1.469 16.129 1.00 87.81 82 LYS A O 1
ATOM 663 N N . GLU A 1 83 ? -3.144 -1.668 16.109 1.00 84.69 83 GLU A N 1
ATOM 664 C CA . GLU A 1 83 ? -3.226 -2.936 15.379 1.00 84.69 83 GLU A CA 1
ATOM 665 C C . GLU A 1 83 ? -3.427 -2.719 13.870 1.00 84.69 83 GLU A C 1
ATOM 667 O O . GLU A 1 83 ? -3.589 -3.680 13.124 1.00 84.69 83 GLU A O 1
ATOM 672 N N . LYS A 1 84 ? -3.417 -1.455 13.416 1.00 82.06 84 LYS A N 1
ATOM 673 C CA . LYS A 1 84 ? -3.547 -1.045 12.008 1.00 82.06 84 LYS A CA 1
ATOM 674 C C . LYS A 1 84 ? -4.791 -1.612 11.313 1.00 82.06 84 LYS A C 1
ATOM 676 O O . LYS A 1 84 ? -4.789 -1.851 10.114 1.00 82.06 84 LYS A O 1
ATOM 681 N N . LEU A 1 85 ? -5.885 -1.780 12.055 1.00 76.75 85 LEU A N 1
ATOM 682 C CA . LEU A 1 85 ? -7.115 -2.436 11.579 1.00 76.75 85 LEU A CA 1
ATOM 683 C C . LEU A 1 85 ? -7.882 -1.620 10.525 1.00 76.75 85 LEU A C 1
ATOM 685 O O . LEU A 1 85 ? -8.746 -2.161 9.847 1.00 76.75 85 LEU A O 1
ATOM 689 N N . GLY A 1 86 ? -7.596 -0.318 10.421 1.00 62.91 86 GLY A N 1
ATOM 690 C CA . GLY A 1 86 ? -8.152 0.588 9.408 1.00 62.91 86 GLY A CA 1
ATOM 691 C C . GLY A 1 86 ? -7.178 0.915 8.277 1.00 62.91 86 GLY A C 1
ATOM 692 O O . GLY A 1 86 ? -7.568 1.554 7.303 1.00 62.91 86 GLY A O 1
ATOM 693 N N . GLU A 1 87 ? -5.921 0.473 8.383 1.00 61.25 87 GLU A N 1
ATOM 694 C CA . GLU A 1 87 ? -5.056 0.399 7.217 1.00 61.25 87 GLU A CA 1
ATOM 695 C C . GLU A 1 87 ? -5.554 -0.829 6.456 1.00 61.25 87 GLU A C 1
ATOM 697 O O . GLU A 1 87 ? -5.180 -1.963 6.759 1.00 61.25 87 GLU A O 1
ATOM 702 N N . THR A 1 88 ? -6.415 -0.625 5.450 1.00 50.00 88 THR A N 1
ATOM 703 C CA . THR A 1 88 ? -6.401 -1.548 4.313 1.00 50.00 88 THR A CA 1
ATOM 704 C C . THR A 1 88 ? -4.931 -1.798 4.040 1.00 50.00 88 THR A C 1
ATOM 706 O O . THR A 1 88 ? -4.196 -0.815 3.900 1.00 50.00 88 THR A O 1
ATOM 709 N N . LYS A 1 89 ? -4.485 -3.062 4.022 1.00 49.94 89 LYS A N 1
ATOM 710 C CA . LYS A 1 89 ? -3.252 -3.398 3.318 1.00 49.94 89 LYS A CA 1
ATOM 711 C C . LYS A 1 89 ? -3.451 -2.785 1.944 1.00 49.94 89 LYS A C 1
ATOM 713 O O . LYS A 1 89 ? -4.161 -3.351 1.117 1.00 49.94 89 LYS A O 1
ATOM 718 N N . THR A 1 90 ? -2.941 -1.572 1.755 1.00 43.97 90 THR A N 1
ATOM 719 C CA . THR A 1 90 ? -2.766 -0.980 0.454 1.00 43.97 90 THR A CA 1
ATOM 720 C C . THR A 1 90 ? -2.009 -2.075 -0.247 1.00 43.97 90 THR A C 1
ATOM 722 O O . THR A 1 90 ? -0.969 -2.517 0.249 1.00 43.97 90 THR A O 1
ATOM 725 N N . THR A 1 91 ? -2.666 -2.663 -1.245 1.00 44.91 91 THR A N 1
ATOM 726 C CA . THR A 1 91 ? -2.107 -3.673 -2.135 1.00 44.91 91 THR A CA 1
ATOM 727 C C . THR A 1 91 ? -0.605 -3.469 -2.185 1.00 44.91 91 THR A C 1
ATOM 729 O O . THR A 1 91 ? -0.183 -2.350 -2.469 1.00 44.91 91 THR A O 1
ATOM 732 N N . GLU A 1 92 ? 0.184 -4.494 -1.857 1.00 46.34 92 GLU A N 1
ATOM 733 C CA . GLU A 1 92 ? 1.655 -4.450 -1.743 1.00 46.34 92 GLU A CA 1
ATOM 734 C C . GLU A 1 92 ? 2.378 -3.935 -3.011 1.00 46.34 92 GLU A C 1
ATOM 736 O O . GLU A 1 92 ? 3.601 -3.909 -3.076 1.00 46.34 92 GLU A O 1
ATOM 741 N N . VAL A 1 93 ? 1.639 -3.446 -4.005 1.00 48.94 93 VAL A N 1
ATOM 742 C CA . VAL A 1 93 ? 2.051 -2.420 -4.957 1.00 48.94 93 VAL A CA 1
ATOM 743 C C . VAL A 1 93 ? 2.338 -1.104 -4.216 1.00 48.94 93 VAL A C 1
ATOM 745 O O . VAL A 1 93 ? 1.568 -0.143 -4.242 1.00 48.94 93 VAL A O 1
ATOM 748 N N . LYS A 1 94 ? 3.502 -1.028 -3.564 1.00 49.38 94 LYS A N 1
ATOM 749 C CA . LYS A 1 94 ? 4.152 0.270 -3.371 1.00 49.38 94 LYS A CA 1
ATOM 750 C C . LYS A 1 94 ? 4.429 0.818 -4.765 1.00 49.38 94 LYS A C 1
ATOM 752 O O . LYS A 1 94 ? 5.288 0.280 -5.454 1.00 49.38 94 LYS A O 1
ATOM 757 N N . ILE A 1 95 ? 3.709 1.855 -5.183 1.00 57.25 95 ILE A N 1
ATOM 758 C CA . ILE A 1 95 ? 4.129 2.659 -6.331 1.00 57.25 95 ILE A CA 1
ATOM 759 C C . ILE A 1 95 ? 5.391 3.387 -5.854 1.00 57.25 95 ILE A C 1
ATOM 761 O O . ILE A 1 95 ? 5.276 4.229 -4.957 1.00 57.25 95 ILE A O 1
ATOM 765 N N . PRO A 1 96 ? 6.592 3.020 -6.335 1.00 62.78 96 PRO A N 1
ATOM 766 C CA . PRO A 1 96 ? 7.810 3.690 -5.908 1.00 62.78 96 PRO A CA 1
ATOM 767 C C . PRO A 1 96 ? 7.701 5.176 -6.245 1.00 62.78 96 PRO A C 1
ATOM 769 O O . PRO A 1 96 ? 7.199 5.561 -7.303 1.00 62.78 96 PRO A O 1
ATOM 772 N N . SER A 1 97 ? 8.172 6.031 -5.341 1.00 75.69 97 SER A N 1
ATOM 773 C CA . SER A 1 97 ? 8.318 7.451 -5.653 1.00 75.69 97 SER A CA 1
ATOM 774 C C . SER A 1 97 ? 9.264 7.630 -6.848 1.00 75.69 97 SER A C 1
ATOM 776 O O . SER A 1 97 ? 10.126 6.789 -7.099 1.00 75.69 97 SER A O 1
ATOM 778 N N . GLN A 1 98 ? 9.168 8.752 -7.566 1.00 73.25 98 GLN A N 1
ATOM 779 C CA . GLN A 1 98 ? 10.044 9.039 -8.716 1.00 73.25 98 GLN A CA 1
ATOM 780 C C . GLN A 1 98 ? 11.542 8.910 -8.377 1.00 73.25 98 GLN A C 1
ATOM 782 O O . GLN A 1 98 ? 12.335 8.416 -9.176 1.00 73.25 98 GLN A O 1
ATOM 787 N N . ASN A 1 99 ? 11.931 9.275 -7.152 1.00 79.56 99 ASN A N 1
ATOM 788 C CA . ASN A 1 99 ? 13.308 9.133 -6.677 1.00 79.56 99 ASN A CA 1
ATOM 789 C C . ASN A 1 99 ? 13.709 7.675 -6.412 1.00 79.56 99 ASN A C 1
ATOM 791 O O . ASN A 1 99 ? 14.854 7.301 -6.665 1.00 79.56 99 ASN A O 1
ATOM 795 N N . GLU A 1 100 ? 12.796 6.849 -5.901 1.00 77.62 100 GLU A N 1
ATOM 796 C CA . GLU A 1 100 ? 13.038 5.415 -5.709 1.00 77.62 100 GLU A CA 1
ATOM 797 C C . GLU A 1 100 ? 13.101 4.689 -7.052 1.00 77.62 100 GLU A C 1
ATOM 799 O O . GLU A 1 100 ? 14.028 3.915 -7.275 1.00 77.62 100 GLU A O 1
ATOM 804 N N . LEU A 1 101 ? 12.193 5.013 -7.976 1.00 82.50 101 LEU A N 1
ATOM 805 C CA . LEU A 1 101 ? 12.178 4.491 -9.341 1.00 82.50 101 LEU A CA 1
ATOM 806 C C . LEU A 1 101 ? 13.494 4.801 -10.065 1.00 82.50 101 LEU A C 1
ATOM 808 O O . LEU A 1 101 ? 14.132 3.908 -10.616 1.00 82.50 101 LEU A O 1
ATOM 812 N N . LYS A 1 102 ? 13.957 6.054 -9.977 1.00 84.50 102 LYS A N 1
ATOM 813 C CA . LYS A 1 102 ? 15.258 6.478 -10.500 1.00 84.50 102 LYS A CA 1
ATOM 814 C C . LYS A 1 102 ? 16.406 5.649 -9.926 1.00 84.50 102 LYS A C 1
ATOM 816 O O . LYS A 1 102 ? 17.263 5.202 -10.681 1.00 84.50 102 LYS A O 1
ATOM 821 N N . ARG A 1 103 ? 16.441 5.423 -8.607 1.00 84.75 103 ARG A N 1
ATOM 822 C CA . ARG A 1 103 ? 17.495 4.611 -7.970 1.00 84.75 103 ARG A CA 1
ATOM 823 C C . ARG A 1 103 ? 17.478 3.166 -8.462 1.00 84.75 103 ARG A C 1
ATOM 825 O O . ARG A 1 103 ? 18.547 2.639 -8.751 1.00 84.75 103 ARG A O 1
ATOM 832 N N . ILE A 1 104 ? 16.292 2.570 -8.588 1.00 83.94 104 ILE A N 1
ATOM 833 C CA . ILE A 1 104 ? 16.111 1.203 -9.093 1.00 83.94 104 ILE A CA 1
ATOM 834 C C . ILE A 1 104 ? 16.595 1.105 -10.541 1.00 83.94 104 ILE A C 1
ATOM 836 O O . ILE A 1 104 ? 17.394 0.233 -10.864 1.00 83.94 104 ILE A O 1
ATOM 840 N N . ILE A 1 105 ? 16.179 2.029 -11.409 1.00 86.44 105 ILE A N 1
ATOM 841 C CA . ILE A 1 105 ? 16.605 2.039 -12.813 1.00 86.44 105 ILE A CA 1
ATOM 842 C C . ILE A 1 105 ? 18.127 2.189 -12.907 1.00 86.44 105 ILE A C 1
ATOM 844 O O . ILE A 1 105 ? 18.771 1.437 -13.633 1.00 86.44 105 ILE A O 1
ATOM 848 N N . LEU A 1 106 ? 18.727 3.100 -12.134 1.00 86.88 106 LEU A N 1
ATOM 849 C CA . LEU A 1 106 ? 20.180 3.278 -12.107 1.00 86.88 106 LEU A CA 1
ATOM 850 C C . LEU A 1 106 ? 20.923 2.032 -11.608 1.00 86.88 106 LEU A C 1
ATOM 852 O O . LEU A 1 106 ? 22.005 1.749 -12.114 1.00 86.88 106 LEU A O 1
ATOM 856 N N . SER A 1 107 ? 20.386 1.295 -10.630 1.00 87.12 107 SER A N 1
ATOM 857 C CA . SER A 1 107 ? 21.003 0.042 -10.178 1.00 87.12 107 SER A CA 1
ATOM 858 C C . SER A 1 107 ? 20.853 -1.079 -11.199 1.00 87.12 107 SER A C 1
ATOM 860 O O . SER A 1 107 ? 21.820 -1.783 -11.456 1.00 87.12 107 SER A O 1
ATOM 862 N N . GLU A 1 108 ? 19.679 -1.214 -11.814 1.00 86.75 108 GLU A N 1
ATOM 863 C CA . GLU A 1 108 ? 19.382 -2.279 -12.778 1.00 86.75 108 GLU A CA 1
ATOM 864 C C . GLU A 1 108 ? 20.044 -2.047 -14.144 1.00 86.75 108 GLU A C 1
ATOM 866 O O . GLU A 1 108 ? 20.177 -2.988 -14.916 1.00 86.75 108 GLU A O 1
ATOM 871 N N . THR A 1 109 ? 20.457 -0.813 -14.458 1.00 88.94 109 THR A N 1
ATOM 872 C CA . THR A 1 109 ? 21.179 -0.476 -15.705 1.00 88.94 109 THR A CA 1
ATOM 873 C C . THR A 1 109 ? 22.681 -0.795 -15.616 1.00 88.94 109 THR A C 1
ATOM 875 O O . THR A 1 109 ? 23.372 -0.806 -16.632 1.00 88.94 109 THR A O 1
ATOM 878 N N . LYS A 1 110 ? 23.218 -1.040 -14.412 1.00 88.31 110 LYS A N 1
ATOM 879 C CA . LYS A 1 110 ? 24.627 -1.431 -14.220 1.00 88.31 110 LYS A CA 1
ATOM 880 C C . LYS A 1 110 ? 24.872 -2.876 -14.651 1.00 88.31 110 LYS A C 1
ATOM 882 O O . LYS A 1 110 ? 23.930 -3.653 -14.756 1.00 88.31 110 LYS A O 1
ATOM 887 N N . GLU A 1 111 ? 26.150 -3.220 -14.835 1.00 85.44 111 GLU A N 1
ATOM 888 C CA . GLU A 1 111 ? 26.583 -4.551 -15.279 1.00 85.44 111 GLU A CA 1
ATOM 889 C C . GLU A 1 111 ? 25.905 -5.672 -14.461 1.00 85.44 111 GLU A C 1
ATOM 891 O O . GLU A 1 111 ? 26.009 -5.707 -13.232 1.00 85.44 111 GLU A O 1
ATOM 896 N N . GLY A 1 112 ? 25.187 -6.567 -15.148 1.00 80.00 112 GLY A N 1
ATOM 897 C CA . GLY A 1 112 ? 24.474 -7.704 -14.549 1.00 80.00 112 GLY A CA 1
ATOM 898 C C . GLY A 1 112 ? 23.058 -7.420 -14.024 1.00 80.00 112 GLY A C 1
ATOM 899 O O . GLY A 1 112 ? 22.419 -8.331 -13.494 1.00 80.00 112 GLY A O 1
ATOM 900 N N . GLY A 1 113 ? 22.551 -6.191 -14.158 1.00 84.19 113 GLY A N 1
ATOM 901 C CA . GLY A 1 113 ? 21.166 -5.842 -13.832 1.00 84.19 113 GLY A CA 1
ATOM 902 C C . GLY A 1 113 ? 20.171 -6.160 -14.958 1.0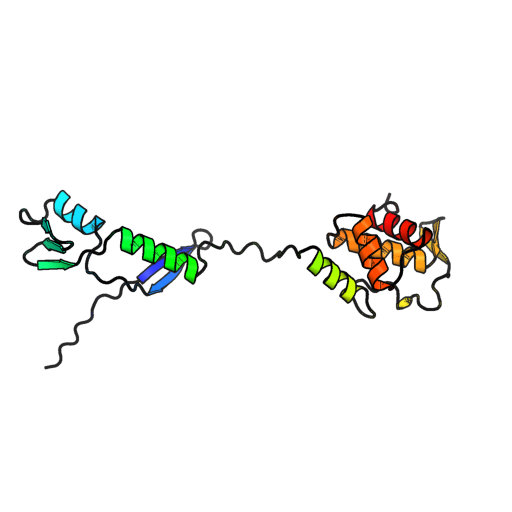0 84.19 113 GLY A C 1
ATOM 903 O O . GLY A 1 113 ? 20.546 -6.447 -16.093 1.00 84.19 113 GLY A O 1
ATOM 904 N N . LYS A 1 114 ? 18.865 -6.100 -14.674 1.00 86.19 114 LYS A N 1
ATOM 905 C CA . LYS A 1 114 ? 17.812 -6.437 -15.658 1.00 86.19 114 LYS A CA 1
ATOM 906 C C . LYS A 1 114 ? 17.696 -5.442 -16.815 1.00 86.19 114 LYS A C 1
ATOM 908 O O . LYS A 1 114 ? 17.101 -5.775 -17.838 1.00 86.19 114 LYS A O 1
ATOM 913 N N . LEU A 1 115 ? 18.217 -4.229 -16.641 1.00 86.75 115 LEU A N 1
ATOM 914 C CA . LEU A 1 115 ? 18.258 -3.171 -17.655 1.00 86.75 115 LEU A CA 1
ATOM 915 C C . LEU A 1 115 ? 19.650 -3.026 -18.281 1.00 86.75 115 LEU A C 1
ATOM 917 O O . LEU A 1 115 ? 19.914 -2.046 -18.984 1.00 86.75 115 LEU A O 1
ATOM 921 N N . ASP A 1 116 ? 20.541 -3.985 -18.032 1.00 88.44 116 ASP A N 1
ATOM 922 C CA . ASP A 1 116 ? 21.854 -4.036 -18.650 1.00 88.44 116 ASP A CA 1
ATOM 923 C C . ASP A 1 116 ? 21.761 -4.552 -20.090 1.00 88.44 116 ASP A C 1
ATOM 925 O O . ASP A 1 116 ? 21.908 -5.737 -20.384 1.00 88.44 116 ASP A O 1
ATOM 929 N N . TYR A 1 117 ? 21.517 -3.625 -21.012 1.00 89.31 117 TYR A N 1
ATOM 930 C CA . TYR A 1 117 ? 21.567 -3.890 -22.450 1.00 89.31 117 TYR A CA 1
ATOM 931 C C . TYR A 1 117 ? 22.931 -3.553 -23.068 1.00 89.31 117 TYR A C 1
ATOM 933 O O . TYR A 1 117 ? 23.083 -3.633 -24.289 1.00 89.31 117 TYR A O 1
ATOM 941 N N . PHE A 1 118 ? 23.907 -3.125 -22.259 1.00 90.19 118 PHE A N 1
ATOM 942 C CA . PHE A 1 118 ? 25.127 -2.474 -22.740 1.00 90.19 118 PHE A CA 1
ATOM 943 C C . PHE A 1 118 ? 26.376 -3.345 -22.568 1.00 90.19 118 PHE A C 1
ATOM 945 O O . PHE A 1 118 ? 27.283 -3.264 -23.398 1.00 90.19 118 PHE A O 1
ATOM 952 N N . THR A 1 119 ? 26.421 -4.217 -21.558 1.00 88.12 119 THR A N 1
ATOM 953 C CA . THR A 1 119 ? 27.589 -5.077 -21.305 1.00 88.12 119 THR A CA 1
ATOM 954 C C . THR A 1 119 ? 27.877 -6.025 -22.467 1.00 88.12 119 THR A C 1
ATOM 956 O O . THR A 1 119 ? 29.016 -6.111 -22.927 1.00 88.12 119 THR A O 1
ATOM 959 N N . GLU A 1 120 ? 26.851 -6.683 -23.013 1.00 85.12 120 GLU A N 1
ATOM 960 C CA . GLU A 1 120 ? 27.014 -7.663 -24.101 1.00 85.12 120 GLU A CA 1
ATOM 961 C C . GLU A 1 120 ? 27.490 -7.043 -25.425 1.00 85.12 120 GLU A C 1
ATOM 963 O O . GLU A 1 120 ? 28.055 -7.730 -26.280 1.00 85.12 120 GLU A O 1
ATOM 968 N N . ILE A 1 121 ? 27.258 -5.742 -25.616 1.00 87.62 121 ILE A N 1
ATOM 969 C CA . ILE A 1 121 ? 27.578 -5.034 -26.862 1.00 87.62 121 ILE A CA 1
ATOM 970 C C . ILE A 1 121 ? 28.899 -4.262 -26.787 1.00 87.62 121 ILE A C 1
ATOM 972 O O . ILE A 1 121 ? 29.315 -3.674 -27.787 1.00 87.62 121 ILE A O 1
ATOM 976 N N . LYS A 1 122 ? 29.573 -4.265 -25.632 1.00 87.00 122 LYS A N 1
ATOM 977 C CA . LYS A 1 122 ? 30.836 -3.553 -25.409 1.00 87.00 122 LYS A CA 1
ATOM 978 C C . LYS A 1 122 ? 31.898 -4.030 -26.409 1.00 87.00 122 LYS A C 1
ATOM 980 O O . LYS A 1 122 ? 32.162 -5.222 -26.540 1.00 87.00 122 LYS A O 1
ATOM 985 N N . GLY A 1 123 ? 32.480 -3.094 -27.163 1.00 85.75 123 GLY A N 1
ATOM 986 C CA . GLY A 1 123 ? 33.438 -3.385 -28.244 1.00 85.75 123 GLY A CA 1
ATOM 987 C C . GLY A 1 123 ? 32.816 -3.801 -29.587 1.00 85.75 123 GLY A C 1
ATOM 988 O O . GLY A 1 123 ? 33.544 -4.006 -30.552 1.00 85.75 123 GLY A O 1
ATOM 989 N N . LYS A 1 124 ? 31.482 -3.894 -29.669 1.00 90.50 124 LYS A N 1
ATOM 990 C CA . LYS A 1 124 ? 30.698 -4.238 -30.874 1.00 90.50 124 LYS A CA 1
ATOM 991 C C . LYS A 1 124 ? 29.528 -3.274 -31.101 1.00 90.50 124 LYS A C 1
ATOM 993 O O . LYS A 1 124 ? 28.558 -3.581 -31.785 1.00 90.50 124 LYS A O 1
ATOM 998 N N . GLU A 1 125 ? 29.601 -2.094 -30.499 1.00 87.25 125 GLU A N 1
ATOM 999 C CA . GLU A 1 125 ? 28.502 -1.127 -30.389 1.00 87.25 125 GLU A CA 1
ATOM 1000 C C . GLU A 1 125 ? 27.985 -0.645 -31.753 1.00 87.25 125 GLU A C 1
ATOM 1002 O O . GLU A 1 125 ? 26.789 -0.393 -31.922 1.00 87.25 125 GLU A O 1
ATOM 1007 N N . TYR A 1 126 ? 28.888 -0.549 -32.730 1.00 87.81 126 TYR A N 1
ATOM 1008 C CA . TYR A 1 126 ? 28.616 -0.056 -34.079 1.00 87.81 126 TYR A CA 1
ATOM 1009 C C . TYR A 1 126 ? 28.285 -1.164 -35.080 1.00 87.81 126 TYR A C 1
ATOM 1011 O O . TYR A 1 126 ? 27.986 -0.855 -36.233 1.00 87.81 126 TYR A O 1
ATOM 1019 N N . ASP A 1 127 ? 28.285 -2.430 -34.653 1.00 88.25 127 ASP A N 1
ATOM 1020 C CA . ASP A 1 127 ? 27.886 -3.539 -35.513 1.00 88.25 127 ASP A CA 1
ATOM 1021 C C . ASP A 1 127 ? 26.429 -3.352 -35.944 1.00 88.25 127 ASP A C 1
ATOM 1023 O O . ASP A 1 127 ? 25.533 -3.176 -35.109 1.00 88.25 127 ASP A O 1
ATOM 1027 N N . GLY A 1 128 ? 26.192 -3.413 -37.252 1.00 86.19 128 GLY A N 1
ATOM 1028 C CA . GLY A 1 128 ? 24.852 -3.404 -37.820 1.00 86.19 128 GLY A CA 1
ATOM 1029 C C . GLY A 1 128 ? 24.149 -4.734 -37.571 1.00 86.19 128 GLY A C 1
ATOM 1030 O O . GLY A 1 128 ? 24.705 -5.801 -37.825 1.00 86.19 128 GLY A O 1
ATOM 1031 N N . ILE A 1 129 ? 22.912 -4.670 -37.095 1.00 87.25 129 ILE A N 1
ATOM 1032 C CA . ILE A 1 129 ? 22.027 -5.819 -36.940 1.00 87.25 129 ILE A CA 1
ATOM 1033 C C . ILE A 1 129 ? 20.688 -5.537 -37.609 1.00 87.25 129 ILE A C 1
ATOM 1035 O O . ILE A 1 129 ? 20.187 -4.410 -37.605 1.00 87.25 129 ILE A O 1
ATOM 1039 N N . GLN A 1 130 ? 20.109 -6.576 -38.202 1.00 85.69 130 GLN A N 1
ATOM 1040 C CA . GLN A 1 130 ? 18.780 -6.495 -38.781 1.00 85.69 130 GLN A CA 1
ATOM 1041 C C . GLN A 1 130 ? 17.739 -6.647 -37.670 1.00 85.69 130 GLN A C 1
ATOM 1043 O O . GLN A 1 130 ? 17.688 -7.678 -37.006 1.00 85.69 130 GLN A O 1
ATOM 1048 N N . ILE A 1 131 ? 16.925 -5.612 -37.461 1.00 80.62 131 ILE A N 1
ATOM 1049 C CA . ILE A 1 131 ? 15.864 -5.609 -36.439 1.00 80.62 131 ILE A CA 1
ATOM 1050 C C . ILE A 1 131 ? 14.504 -6.015 -37.009 1.00 80.62 131 ILE A C 1
ATOM 1052 O O . ILE A 1 131 ? 13.693 -6.612 -36.309 1.00 80.62 131 ILE A O 1
ATOM 1056 N N . LYS A 1 132 ? 14.268 -5.718 -38.288 1.00 78.00 132 LYS A N 1
ATOM 1057 C CA . LYS A 1 132 ? 13.119 -6.171 -39.081 1.00 78.00 132 LYS A CA 1
ATOM 1058 C C . LYS A 1 132 ? 13.595 -6.451 -40.509 1.00 78.00 132 LYS A C 1
ATOM 1060 O O . LYS A 1 132 ? 14.625 -5.898 -40.905 1.00 78.00 132 LYS A O 1
ATOM 1065 N N . PRO A 1 133 ? 12.869 -7.250 -41.311 1.00 80.31 133 PRO A N 1
ATOM 1066 C CA . PRO A 1 133 ? 13.166 -7.385 -42.734 1.00 80.31 133 PRO A CA 1
ATOM 1067 C C . PRO A 1 133 ? 13.323 -6.000 -43.387 1.00 80.31 133 PRO A C 1
ATOM 1069 O O . PRO A 1 133 ? 12.427 -5.165 -43.305 1.00 80.31 133 PRO A O 1
ATOM 1072 N N . GLY A 1 134 ? 14.499 -5.729 -43.956 1.00 79.38 134 GLY A N 1
ATOM 1073 C CA . GLY A 1 134 ? 14.844 -4.436 -44.567 1.00 79.38 134 GLY A CA 1
ATOM 1074 C C . GLY A 1 134 ? 15.220 -3.280 -43.621 1.00 79.38 134 GLY A C 1
ATOM 1075 O O . GLY A 1 134 ? 15.642 -2.240 -44.117 1.00 79.38 134 GLY A O 1
ATOM 1076 N N . VAL A 1 135 ? 15.136 -3.434 -42.292 1.00 79.19 135 VAL A N 1
ATOM 1077 C CA . VAL A 1 135 ? 15.500 -2.385 -41.318 1.00 79.19 135 VAL A CA 1
ATOM 1078 C C . VAL A 1 135 ? 16.719 -2.805 -40.505 1.00 79.19 135 VAL A C 1
ATOM 1080 O O . VAL A 1 135 ? 16.691 -3.795 -39.769 1.00 79.19 135 VAL A O 1
ATOM 1083 N N . PHE A 1 136 ? 17.779 -2.009 -40.606 1.00 84.25 136 PHE A N 1
ATOM 1084 C CA . PHE A 1 136 ? 19.039 -2.218 -39.903 1.00 84.25 136 PHE A CA 1
ATOM 1085 C C . PHE A 1 136 ? 19.269 -1.112 -38.877 1.00 84.25 136 PHE A C 1
ATOM 1087 O O . PHE A 1 136 ? 18.953 0.051 -39.118 1.00 84.25 136 PHE A O 1
ATOM 1094 N N . SER A 1 137 ? 19.840 -1.476 -37.736 1.00 86.62 137 SER A N 1
ATOM 1095 C CA . SER A 1 137 ? 20.283 -0.531 -36.712 1.00 86.62 137 SER A CA 1
ATOM 1096 C C . SER A 1 137 ? 21.577 -1.027 -36.079 1.00 86.62 137 SER A C 1
ATOM 1098 O O . SER A 1 137 ? 21.940 -2.192 -36.233 1.00 86.62 137 SER A O 1
ATOM 1100 N N . THR A 1 138 ? 22.303 -0.160 -35.381 1.00 90.38 138 THR A N 1
ATOM 1101 C CA . THR A 1 138 ? 23.495 -0.591 -34.644 1.00 90.38 138 THR A CA 1
ATOM 1102 C C . THR A 1 138 ? 23.095 -1.290 -33.349 1.00 90.38 138 THR A C 1
ATOM 1104 O O . THR A 1 138 ? 22.052 -0.979 -32.766 1.00 90.38 138 THR A O 1
ATOM 1107 N N . LYS A 1 139 ? 23.937 -2.197 -32.841 1.00 89.25 139 LYS A N 1
ATOM 1108 C CA . LYS A 1 139 ? 23.721 -2.831 -31.528 1.00 89.25 139 LYS A CA 1
ATOM 1109 C C . LYS A 1 139 ? 23.504 -1.803 -30.415 1.00 89.25 139 LYS A C 1
ATOM 1111 O O . LYS A 1 139 ? 22.612 -1.983 -29.590 1.00 89.25 139 LYS A O 1
ATOM 1116 N N . LEU A 1 140 ? 24.241 -0.691 -30.449 1.00 90.44 140 LEU A N 1
ATOM 1117 C CA . LEU A 1 140 ? 24.041 0.429 -29.529 1.00 90.44 140 LEU A CA 1
ATOM 1118 C C . LEU A 1 140 ? 22.654 1.069 -29.667 1.00 90.44 140 LEU A C 1
ATOM 1120 O O . LEU A 1 140 ? 21.991 1.306 -28.660 1.00 90.44 140 LEU A O 1
ATOM 1124 N N . GLY A 1 141 ? 22.193 1.331 -30.893 1.00 88.56 141 GLY A N 1
ATOM 1125 C CA . GLY A 1 141 ? 20.861 1.893 -31.128 1.00 88.56 141 GLY A CA 1
ATOM 1126 C C . GLY A 1 141 ? 19.751 0.977 -30.610 1.00 88.56 141 GLY A C 1
ATOM 1127 O O . GLY A 1 141 ? 18.791 1.440 -29.998 1.00 88.56 141 GLY A O 1
ATOM 1128 N N . VAL A 1 142 ? 19.919 -0.337 -30.775 1.00 89.50 142 VAL A N 1
ATOM 1129 C CA . VAL A 1 142 ? 18.975 -1.339 -30.260 1.00 89.50 142 VAL A CA 1
ATOM 1130 C C . VAL A 1 142 ? 19.002 -1.428 -28.734 1.00 89.50 142 VAL A C 1
ATOM 1132 O O . VAL A 1 142 ? 17.940 -1.530 -28.124 1.00 89.50 142 VAL A O 1
ATOM 1135 N N . ALA A 1 143 ? 20.173 -1.347 -28.101 1.00 91.12 143 ALA A N 1
ATOM 1136 C CA . ALA A 1 143 ? 20.280 -1.311 -26.643 1.00 91.12 143 ALA A CA 1
ATOM 1137 C C . ALA A 1 143 ? 19.595 -0.070 -26.048 1.00 91.12 143 ALA A C 1
ATOM 1139 O O . ALA A 1 143 ? 18.822 -0.188 -25.101 1.00 91.12 143 ALA A O 1
ATOM 1140 N N . LEU A 1 144 ? 19.798 1.104 -26.655 1.00 93.19 144 LEU A N 1
ATOM 1141 C CA . LEU A 1 144 ? 19.141 2.354 -26.252 1.00 93.19 144 LEU A CA 1
ATOM 1142 C C . LEU A 1 144 ? 17.620 2.300 -26.437 1.00 93.19 144 LEU A C 1
ATOM 1144 O O . LEU A 1 144 ? 16.881 2.757 -25.566 1.00 93.19 144 LEU A O 1
ATOM 1148 N N . TYR A 1 145 ? 17.151 1.699 -27.533 1.00 91.75 145 TYR A N 1
ATOM 1149 C CA . TYR A 1 145 ? 15.728 1.451 -27.760 1.00 91.75 145 TYR A CA 1
ATOM 1150 C C . TYR A 1 145 ? 15.132 0.547 -26.670 1.00 91.75 145 TYR A C 1
ATOM 1152 O O . TYR A 1 145 ? 14.125 0.900 -26.056 1.00 91.75 145 TYR A O 1
ATOM 1160 N N . LYS A 1 146 ? 15.768 -0.602 -26.394 1.00 90.50 146 LYS A N 1
ATOM 1161 C CA . LYS A 1 146 ? 15.323 -1.544 -25.352 1.00 90.50 146 LYS A CA 1
ATOM 1162 C C . LYS A 1 146 ? 15.292 -0.882 -23.978 1.00 90.50 146 LYS A C 1
ATOM 1164 O O . LYS A 1 146 ? 14.317 -1.042 -23.251 1.00 90.50 146 LYS A O 1
ATOM 1169 N N . TRP A 1 147 ? 16.314 -0.093 -23.661 1.00 93.88 147 TRP A N 1
ATOM 1170 C CA . TRP A 1 147 ? 16.377 0.649 -22.409 1.00 93.88 147 TRP A CA 1
ATOM 1171 C C . TRP A 1 147 ? 15.241 1.671 -22.286 1.00 93.88 147 TRP A C 1
ATOM 1173 O O . TRP A 1 147 ? 14.544 1.689 -21.275 1.00 93.88 147 TRP A O 1
ATOM 1183 N N . GLY A 1 148 ? 14.995 2.474 -23.329 1.00 91.50 148 GLY A N 1
ATOM 1184 C CA . GLY A 1 148 ? 13.898 3.448 -23.342 1.00 91.50 148 GLY A CA 1
ATOM 1185 C C . GLY A 1 148 ? 12.524 2.793 -23.184 1.00 91.50 148 GLY A C 1
ATOM 1186 O O . GLY A 1 148 ? 11.680 3.294 -22.442 1.00 91.50 148 GLY A O 1
ATOM 1187 N N . ARG A 1 149 ? 12.323 1.630 -23.817 1.00 90.50 149 ARG A N 1
ATOM 1188 C CA . ARG A 1 149 ? 11.100 0.836 -23.662 1.00 90.50 149 ARG A CA 1
ATOM 1189 C C . ARG A 1 149 ? 10.929 0.333 -22.230 1.00 90.50 149 ARG A C 1
ATOM 1191 O O . ARG A 1 149 ? 9.865 0.503 -21.643 1.00 90.50 149 ARG A O 1
ATOM 1198 N N . ALA A 1 150 ? 11.986 -0.227 -21.655 1.00 89.06 150 ALA A N 1
ATOM 1199 C CA . ALA A 1 150 ? 11.955 -0.743 -20.296 1.00 89.06 150 ALA A CA 1
ATOM 1200 C C . ALA A 1 150 ? 11.748 0.369 -19.251 1.00 89.06 150 ALA A C 1
ATOM 1202 O O . ALA A 1 150 ? 11.044 0.158 -18.268 1.00 89.06 150 ALA A O 1
ATOM 1203 N N . ALA A 1 151 ? 12.289 1.570 -19.477 1.00 87.00 151 ALA A N 1
ATOM 1204 C CA . ALA A 1 151 ? 12.030 2.735 -18.633 1.00 87.00 151 ALA A CA 1
ATOM 1205 C C . ALA A 1 151 ? 10.537 3.113 -18.617 1.00 87.00 151 ALA A C 1
ATOM 1207 O O . ALA A 1 151 ? 9.982 3.374 -17.548 1.00 87.00 151 ALA A O 1
ATOM 1208 N N . PHE A 1 152 ? 9.871 3.088 -19.776 1.00 88.50 152 PHE A N 1
ATOM 1209 C CA . PHE A 1 152 ? 8.421 3.270 -19.857 1.00 88.50 152 PHE A CA 1
ATOM 1210 C C . PHE A 1 152 ? 7.668 2.150 -19.121 1.00 88.50 152 PHE A C 1
ATOM 1212 O O . PHE A 1 152 ? 6.810 2.436 -18.290 1.00 88.50 152 PHE A O 1
ATOM 1219 N N . ASP A 1 153 ? 8.022 0.884 -19.368 1.00 84.62 153 ASP A N 1
ATOM 1220 C CA . ASP A 1 153 ? 7.351 -0.280 -18.766 1.00 84.62 153 ASP A CA 1
ATOM 1221 C C . ASP A 1 153 ? 7.500 -0.328 -17.231 1.00 84.62 153 ASP A C 1
ATOM 1223 O O . ASP A 1 153 ? 6.613 -0.815 -16.531 1.00 84.62 153 ASP A O 1
ATOM 1227 N N . ILE A 1 154 ? 8.595 0.217 -16.692 1.00 83.00 154 ILE A N 1
ATOM 1228 C CA . ILE A 1 154 ? 8.832 0.360 -15.247 1.00 83.00 154 ILE A CA 1
ATOM 1229 C C . ILE A 1 154 ? 8.014 1.513 -14.637 1.00 83.00 154 ILE A C 1
ATOM 1231 O O . ILE A 1 154 ? 7.805 1.531 -13.425 1.00 83.00 154 ILE A O 1
ATOM 1235 N N . GLY A 1 155 ? 7.502 2.442 -15.451 1.00 83.19 155 GLY A N 1
ATOM 1236 C CA . GLY A 1 155 ? 6.639 3.539 -15.007 1.00 83.19 155 GLY A CA 1
ATOM 1237 C C . GLY A 1 155 ? 7.322 4.906 -14.934 1.00 83.19 155 GLY A C 1
ATOM 1238 O O . GLY A 1 155 ? 6.933 5.742 -14.116 1.00 83.19 155 GLY A O 1
ATOM 1239 N N . VAL A 1 156 ? 8.348 5.162 -15.755 1.00 85.75 156 VAL A N 1
ATOM 1240 C CA . VAL A 1 156 ? 8.851 6.532 -15.945 1.00 85.75 156 VAL A CA 1
ATOM 1241 C C . VAL A 1 156 ? 7.784 7.360 -16.668 1.00 85.75 156 VAL A C 1
ATOM 1243 O O . VAL A 1 156 ? 7.314 6.985 -17.738 1.00 85.75 156 VAL A O 1
ATOM 1246 N N . ASN A 1 157 ? 7.407 8.497 -16.078 1.00 81.19 157 ASN A N 1
ATOM 1247 C CA . ASN A 1 157 ? 6.242 9.274 -16.515 1.00 81.19 157 ASN A CA 1
ATOM 1248 C C . ASN A 1 157 ? 6.488 10.131 -17.762 1.00 81.19 157 ASN A C 1
ATOM 1250 O O . ASN A 1 157 ? 5.547 10.404 -18.505 1.00 81.19 157 ASN A O 1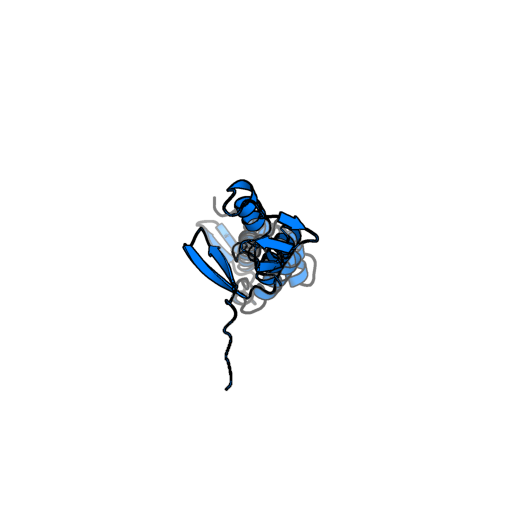
ATOM 1254 N N . THR A 1 158 ? 7.719 10.605 -17.969 1.00 88.12 158 THR A N 1
ATOM 1255 C CA . THR A 1 158 ? 8.052 11.524 -19.065 1.00 88.12 158 THR A CA 1
ATOM 1256 C C . THR A 1 158 ? 9.334 11.115 -19.773 1.00 88.12 158 THR A C 1
ATOM 1258 O O . THR A 1 158 ? 10.246 10.534 -19.181 1.00 88.12 158 THR A O 1
ATOM 1261 N N . LEU A 1 159 ? 9.419 11.464 -21.054 1.00 88.31 159 LEU A N 1
ATOM 1262 C CA . LEU A 1 159 ? 10.601 11.220 -21.870 1.00 88.31 159 LEU A CA 1
ATOM 1263 C C . LEU A 1 159 ? 11.811 12.023 -21.360 1.00 88.31 159 LEU A C 1
ATOM 1265 O O . LEU A 1 159 ? 12.943 11.539 -21.368 1.00 88.31 159 LEU A O 1
ATOM 1269 N N . GLU A 1 160 ? 11.571 13.237 -20.869 1.00 90.50 160 GLU A N 1
ATOM 1270 C CA . GLU A 1 160 ? 12.581 14.094 -20.255 1.00 90.50 160 GLU A CA 1
ATOM 1271 C C . GLU A 1 160 ? 13.192 13.446 -19.008 1.00 90.50 160 GLU A C 1
ATOM 1273 O O . GLU A 1 160 ? 14.407 13.524 -18.810 1.00 90.50 160 GLU A O 1
ATOM 1278 N N . ASP A 1 161 ? 12.381 12.774 -18.187 1.00 88.56 161 ASP A N 1
ATOM 1279 C CA . ASP A 1 161 ? 12.877 12.043 -17.021 1.00 88.56 161 ASP A CA 1
ATOM 1280 C C . ASP A 1 161 ? 13.714 10.834 -17.444 1.00 88.56 161 ASP A C 1
ATOM 1282 O O . ASP A 1 161 ? 14.787 10.614 -16.880 1.00 88.56 161 ASP A O 1
ATOM 1286 N N . SER A 1 162 ? 13.312 10.107 -18.493 1.00 90.31 162 SER A N 1
ATOM 1287 C CA . SER A 1 162 ? 14.138 9.038 -19.068 1.00 90.31 162 SER A CA 1
ATOM 1288 C C . SER A 1 162 ? 15.505 9.550 -19.531 1.00 90.31 162 SER A C 1
ATOM 1290 O O . SER A 1 162 ? 16.520 8.911 -19.246 1.00 90.31 162 SER A O 1
ATOM 1292 N N . TYR A 1 163 ? 15.571 10.718 -20.182 1.00 93.62 163 TYR A N 1
ATOM 1293 C CA . TYR A 1 163 ? 16.848 11.314 -20.587 1.00 93.62 163 TYR A CA 1
ATOM 1294 C C . TYR A 1 163 ? 17.726 11.696 -19.401 1.00 93.62 163 TYR A C 1
ATOM 1296 O O . TYR A 1 163 ? 18.931 11.453 -19.442 1.00 93.62 163 TYR A O 1
ATOM 1304 N N . LYS A 1 164 ? 17.143 12.277 -18.347 1.00 91.31 164 LYS A N 1
ATOM 1305 C CA . LYS A 1 164 ? 17.887 12.642 -17.134 1.00 91.31 164 LYS A CA 1
ATOM 1306 C C . LYS A 1 164 ? 18.440 11.405 -16.436 1.00 91.31 164 LYS A C 1
ATOM 1308 O O . LYS A 1 164 ? 19.621 11.372 -16.118 1.00 91.31 164 LYS A O 1
ATOM 1313 N N . ILE A 1 165 ? 17.615 10.373 -16.248 1.00 91.06 165 ILE A N 1
ATOM 1314 C CA . ILE A 1 165 ? 18.027 9.125 -15.590 1.00 91.06 165 ILE A CA 1
ATOM 1315 C C . ILE A 1 165 ? 19.169 8.461 -16.366 1.00 91.06 165 ILE A C 1
ATOM 1317 O O . ILE A 1 165 ? 20.161 8.042 -15.771 1.00 91.06 165 ILE A O 1
ATOM 1321 N N . PHE A 1 166 ? 19.066 8.394 -17.694 1.00 91.81 166 PHE A N 1
ATOM 1322 C CA . PHE A 1 166 ? 20.123 7.797 -18.504 1.00 91.81 166 PHE A CA 1
ATOM 1323 C C . PHE A 1 166 ? 21.380 8.677 -18.588 1.00 91.81 166 PHE A C 1
ATOM 1325 O O . PHE A 1 166 ? 22.498 8.162 -18.596 1.00 91.81 166 PHE A O 1
ATOM 1332 N N . GLY A 1 167 ? 21.222 10.003 -18.605 1.00 91.44 167 GLY A N 1
ATOM 1333 C CA . GLY A 1 167 ? 22.337 10.948 -18.514 1.00 91.44 167 GLY A CA 1
ATOM 1334 C C . GLY A 1 167 ? 23.117 10.798 -17.206 1.00 91.44 167 GLY A C 1
ATOM 1335 O O . GLY A 1 167 ? 24.346 10.735 -17.226 1.00 91.44 167 GLY A O 1
ATOM 1336 N N . ASP A 1 168 ? 22.409 10.624 -16.087 1.00 90.31 168 ASP A N 1
ATOM 1337 C CA . ASP A 1 168 ? 23.011 10.351 -14.779 1.00 90.31 168 ASP A CA 1
ATOM 1338 C C . ASP A 1 168 ? 23.775 9.022 -14.769 1.00 90.31 168 ASP A C 1
ATOM 1340 O O . ASP A 1 168 ? 24.864 8.942 -14.203 1.00 90.31 168 ASP A O 1
ATOM 1344 N N . PHE A 1 169 ? 23.249 7.987 -15.435 1.00 89.81 169 PHE A N 1
ATOM 1345 C CA . PHE A 1 169 ? 23.959 6.718 -15.609 1.00 89.81 169 PHE A CA 1
ATOM 1346 C C . PHE A 1 169 ? 25.263 6.890 -16.401 1.00 89.81 169 PHE A C 1
ATOM 1348 O O . PHE A 1 169 ? 26.295 6.346 -16.008 1.00 89.81 169 PHE A O 1
ATOM 1355 N N . LYS A 1 170 ? 25.247 7.669 -17.491 1.00 88.12 170 LYS A N 1
ATOM 1356 C CA . LYS A 1 170 ? 26.453 7.940 -18.292 1.00 88.12 170 LYS A CA 1
ATOM 1357 C C . LYS A 1 170 ? 27.416 8.935 -17.642 1.00 88.12 170 LYS A C 1
ATOM 1359 O O . LYS A 1 170 ? 28.540 9.064 -18.122 1.00 88.12 170 LYS A O 1
ATOM 1364 N N . GLY A 1 171 ? 26.979 9.672 -16.621 1.00 89.62 171 GLY A N 1
ATOM 1365 C CA . GLY A 1 171 ? 27.730 10.786 -16.040 1.00 89.62 171 GLY A CA 1
ATOM 1366 C C . GLY A 1 171 ? 27.907 11.976 -16.993 1.00 89.62 171 GLY A C 1
ATOM 1367 O O . GLY A 1 171 ? 28.805 12.790 -16.788 1.00 89.62 171 GLY A O 1
ATOM 1368 N N . ARG A 1 172 ? 27.092 12.070 -18.055 1.00 91.94 172 ARG A N 1
ATOM 1369 C CA . ARG A 1 172 ? 27.102 13.178 -19.025 1.00 91.94 172 ARG A CA 1
ATOM 1370 C C . ARG A 1 172 ? 25.739 13.369 -19.676 1.00 91.94 172 ARG A C 1
ATOM 1372 O O . ARG A 1 172 ? 24.941 12.437 -19.748 1.00 91.94 172 ARG A O 1
ATOM 1379 N N . GLU A 1 173 ? 25.513 14.544 -20.254 1.00 88.88 173 GLU A N 1
ATOM 1380 C CA . GLU A 1 173 ? 24.338 14.762 -21.095 1.00 88.88 173 GLU A CA 1
ATOM 1381 C C . GLU A 1 173 ? 24.345 13.864 -22.338 1.00 88.88 173 GLU A C 1
ATOM 1383 O O . GLU A 1 173 ? 25.393 13.529 -22.906 1.00 88.88 173 GLU A O 1
ATOM 1388 N N . LEU A 1 174 ? 23.143 13.473 -22.760 1.00 90.25 174 LEU A N 1
ATOM 1389 C CA . LEU A 1 174 ? 22.933 12.647 -23.942 1.00 90.25 174 LEU A CA 1
ATOM 1390 C C . LEU A 1 174 ? 23.050 13.472 -25.217 1.00 90.25 174 LEU A C 1
ATOM 1392 O O . LEU A 1 174 ? 22.500 14.573 -25.316 1.00 90.25 174 LEU A O 1
ATOM 1396 N N . ASN A 1 175 ? 23.700 12.894 -26.223 1.00 91.12 175 ASN A N 1
ATOM 1397 C CA . ASN A 1 175 ? 23.723 13.473 -27.557 1.00 91.12 175 ASN A CA 1
ATOM 1398 C C . ASN A 1 175 ? 22.374 13.264 -28.271 1.00 91.12 175 ASN A C 1
ATOM 1400 O O . ASN A 1 175 ? 21.511 12.508 -27.820 1.00 91.12 175 ASN A O 1
ATOM 1404 N N . GLN A 1 176 ? 22.184 13.950 -29.398 1.00 90.56 176 GLN A N 1
ATOM 1405 C CA . GLN A 1 176 ? 20.924 13.908 -30.143 1.00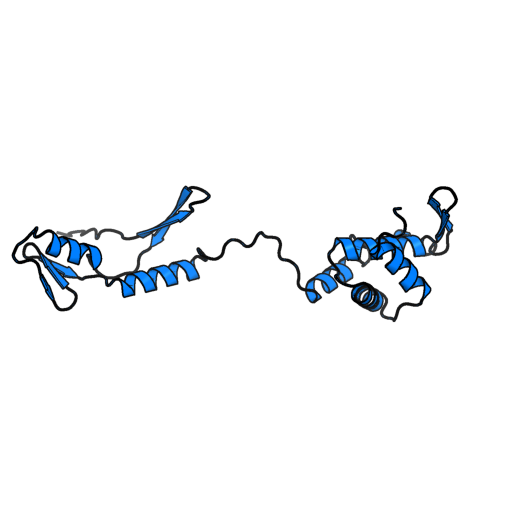 90.56 176 GLN A CA 1
ATOM 1406 C C . GLN A 1 176 ? 20.544 12.484 -30.579 1.00 90.56 176 GLN A C 1
ATOM 1408 O O . GLN A 1 176 ? 19.406 12.066 -30.388 1.00 90.56 176 GLN A O 1
ATOM 1413 N N . ARG A 1 177 ? 21.512 11.710 -31.078 1.00 87.12 177 ARG A N 1
ATOM 1414 C CA . ARG A 1 177 ? 21.292 10.335 -31.540 1.00 87.12 177 ARG A CA 1
ATOM 1415 C C . ARG A 1 177 ? 20.861 9.406 -30.400 1.00 87.12 177 ARG A C 1
ATOM 1417 O O . ARG A 1 177 ? 19.987 8.568 -30.582 1.00 87.12 177 ARG A O 1
ATOM 1424 N N . GLU A 1 178 ? 21.443 9.559 -29.212 1.00 90.12 178 GLU A N 1
ATOM 1425 C CA . GLU A 1 178 ? 21.055 8.813 -28.007 1.00 90.12 178 GLU A CA 1
ATOM 1426 C C . GLU A 1 178 ? 19.618 9.139 -27.585 1.00 90.12 178 GLU A C 1
ATOM 1428 O O . GLU A 1 178 ? 18.840 8.229 -27.294 1.00 90.12 178 GLU A O 1
ATOM 1433 N N . LYS A 1 179 ? 19.250 10.427 -27.613 1.00 91.75 179 LYS A N 1
ATOM 1434 C CA . LYS A 1 179 ? 17.883 10.879 -27.322 1.00 91.75 179 LYS A CA 1
ATOM 1435 C C . LYS A 1 179 ? 16.876 10.287 -28.307 1.00 91.75 179 LYS A C 1
ATOM 1437 O O . LYS A 1 179 ? 15.837 9.792 -27.884 1.00 91.75 179 LYS A O 1
ATOM 1442 N N . GLU A 1 180 ? 17.201 10.275 -29.597 1.00 91.31 180 GLU A N 1
ATOM 1443 C CA . GLU A 1 180 ? 16.342 9.709 -30.643 1.00 91.31 180 GLU A CA 1
ATOM 1444 C C . GLU A 1 180 ? 16.050 8.218 -30.413 1.00 91.31 180 GLU A C 1
ATOM 1446 O O . GLU A 1 180 ? 14.887 7.823 -30.422 1.00 91.31 180 GLU A O 1
ATOM 1451 N N . TYR A 1 181 ? 17.058 7.387 -30.121 1.00 90.75 181 TYR A N 1
ATOM 1452 C CA . TYR A 1 181 ? 16.821 5.956 -29.873 1.00 90.75 181 TYR A CA 1
ATOM 1453 C C . TYR A 1 181 ? 16.027 5.680 -28.593 1.00 90.75 181 TYR A C 1
ATOM 1455 O O . TYR A 1 181 ? 15.146 4.819 -28.597 1.00 90.75 181 TYR A O 1
ATOM 1463 N N . ILE A 1 182 ? 16.298 6.419 -27.513 1.00 92.12 182 ILE A N 1
ATOM 1464 C CA . ILE A 1 182 ? 15.530 6.290 -26.266 1.00 92.12 182 ILE A CA 1
ATOM 1465 C C . ILE A 1 182 ? 14.077 6.708 -26.497 1.00 92.12 182 ILE A C 1
ATOM 1467 O O . ILE A 1 182 ? 13.172 6.003 -26.056 1.00 92.12 182 ILE A O 1
ATOM 1471 N N . LYS A 1 183 ? 13.842 7.797 -27.241 1.00 92.88 183 LYS A N 1
ATOM 1472 C CA . LYS A 1 183 ? 12.501 8.250 -27.628 1.00 92.88 183 LYS A CA 1
ATOM 1473 C C . LYS A 1 183 ? 11.740 7.190 -28.413 1.00 92.88 183 LYS A C 1
ATOM 1475 O O . LYS A 1 183 ? 10.598 6.899 -28.068 1.00 92.88 183 LYS A O 1
ATOM 1480 N N . LEU A 1 184 ? 12.377 6.595 -29.425 1.00 89.56 184 LEU A N 1
ATOM 1481 C CA . LEU A 1 184 ? 11.775 5.526 -30.226 1.00 89.56 184 LEU A CA 1
ATOM 1482 C C . LEU A 1 184 ? 11.304 4.363 -29.339 1.00 89.56 184 LEU A C 1
ATOM 1484 O O . LEU A 1 184 ? 10.198 3.856 -29.529 1.00 89.56 184 LEU A O 1
ATOM 1488 N N . GLY A 1 185 ? 12.126 3.969 -28.359 1.00 87.25 185 GLY A N 1
ATOM 1489 C CA . GLY A 1 185 ? 11.804 2.918 -27.389 1.00 87.25 185 GLY A CA 1
ATOM 1490 C C . GLY A 1 185 ? 10.667 3.296 -26.447 1.00 87.25 185 GLY A C 1
ATOM 1491 O O . GLY A 1 185 ? 9.699 2.547 -26.302 1.00 87.25 185 GLY A O 1
ATOM 1492 N N . PHE A 1 186 ? 10.759 4.484 -25.849 1.00 89.50 186 PHE A N 1
ATOM 1493 C CA . PHE A 1 186 ? 9.786 5.005 -24.892 1.00 89.50 186 PHE A CA 1
ATOM 1494 C C . PHE A 1 186 ? 8.382 5.118 -25.510 1.00 89.50 186 PHE A C 1
ATOM 1496 O O . PHE A 1 186 ? 7.405 4.647 -24.935 1.00 89.50 186 PHE A O 1
ATOM 1503 N N . ASN A 1 187 ? 8.292 5.647 -26.734 1.00 88.00 187 ASN A N 1
ATOM 1504 C CA . ASN A 1 187 ? 7.031 5.842 -27.457 1.00 88.00 187 ASN A CA 1
ATOM 1505 C C . ASN A 1 187 ? 6.538 4.602 -28.221 1.00 88.00 187 ASN A C 1
ATOM 1507 O O . ASN A 1 187 ? 5.467 4.651 -28.829 1.00 88.00 187 ASN A O 1
ATOM 1511 N N . LYS A 1 188 ? 7.292 3.494 -28.214 1.00 81.25 188 LYS A N 1
ATOM 1512 C CA . LYS A 1 188 ? 6.947 2.259 -28.939 1.00 81.25 188 LYS A CA 1
ATOM 1513 C C . LYS A 1 188 ? 6.850 2.439 -30.467 1.00 81.25 188 LYS A C 1
ATOM 1515 O O . LYS A 1 188 ? 6.042 1.798 -31.138 1.00 81.25 188 LYS A O 1
ATOM 1520 N N . GLU A 1 189 ? 7.674 3.313 -31.041 1.00 71.81 189 GLU A N 1
ATOM 1521 C CA . GLU A 1 189 ? 7.548 3.732 -32.448 1.00 71.81 189 GLU A CA 1
ATOM 1522 C C . GLU A 1 189 ? 7.974 2.648 -33.456 1.00 71.81 189 GLU A C 1
ATOM 1524 O O . GLU A 1 189 ? 7.573 2.702 -34.616 1.00 71.81 189 GLU A O 1
ATOM 1529 N N . LEU A 1 190 ? 8.726 1.626 -33.025 1.00 62.59 190 LEU A N 1
ATOM 1530 C CA . LEU A 1 190 ? 9.193 0.539 -33.895 1.00 62.59 190 LEU A CA 1
ATOM 1531 C C . LEU A 1 190 ? 8.324 -0.731 -33.849 1.00 62.59 190 LEU A C 1
ATOM 1533 O O . LEU A 1 190 ? 8.657 -1.691 -34.536 1.00 62.59 190 LEU A O 1
ATOM 1537 N N . GLU A 1 191 ? 7.217 -0.776 -33.100 1.00 61.53 191 GLU A N 1
ATOM 1538 C CA . GLU A 1 191 ? 6.320 -1.955 -33.030 1.00 61.53 191 GLU A CA 1
ATOM 1539 C C . GLU A 1 191 ? 5.002 -1.799 -33.809 1.00 61.53 191 GLU A C 1
ATOM 1541 O O . GLU A 1 191 ? 4.105 -2.627 -33.665 1.00 61.53 191 GLU A O 1
ATOM 1546 N N . LYS A 1 192 ? 4.890 -0.771 -34.659 1.00 49.00 192 LYS A N 1
ATOM 1547 C CA . LYS A 1 192 ? 3.869 -0.739 -35.716 1.00 49.00 192 LYS A CA 1
ATOM 1548 C C . LYS A 1 192 ? 4.286 -1.563 -36.934 1.00 49.00 192 LYS A C 1
ATOM 1550 O O . LYS A 1 192 ? 5.514 -1.727 -37.167 1.00 49.00 192 LYS A O 1
#

Radius of gyration: 34.01 Å; chains: 1; bounding box: 71×35×98 Å

Secondary structure (DSSP, 8-state):
------PPP-EEEEE-TTT--EEEEE-----SEEHHHHHHHHHTTSSTT-EEETTEEEETTEEEEEE-HHHHHHHHHHHHHHTTTTS----S-----HHHHHHHHHHHTSTTSTT--SGGGTT-TT-EEEEETTEEEEHHHHHHHHHHHHHHHHT---HHHHHHHHHHHHTSPPPHHHHHHHHHHHTTTT--